Protein AF-A0A1I8PSR7-F1 (afdb_monomer)

Sequence (286 aa):
MVQNLVCSISTTHPSNISISGSLTAMNAPTSSSRLEAITFQDIPLSALSKGSRKKLSYLMNSKKILRSEEGYERDWRGLAFLAKQKSLFDESNISNDDPMEIVLNLWCANSPTTATFAHLEKYLGVIDRWDVCDDIYDNLVEDTRTFHRKNQQIESSLDTGEFSGEVDVEFGYGTDPNILTTDDVIRAKKGLPLQRYDAFVLYADADLTYVTEMLTKLEDNTEYNFKLCIKDRDLLAGVAFKHVALTQLIEERCKYLIVILTNAFLSSAENKFFVDFTQALQIGTS

Foldseek 3Di:
DDDDDDDDDDDDDDDDDDDDDDDDDDDDDPPCPPPDPQDQQLAALLLQDPVLQVLLLVLAVPWDPDFDPLRAGLHLCQLCVLLVNNVVDDVVPCVPDRVSNVSLQCSLFQPLNQRIPVNVCVSNVRRVNVVSCVVCVVSSVVSSVVLVVVVVVVVVCVVPVDDDDDDDDDDPDCPDLLQFWPVQSVQVVVVHHGAAFQEEEADAPVCVVVVVVVCCVQCVDPVRNGGYHYPSHITRGPSRPPPPSVLCCGVVGYNYYHYDDDPNLVPDPVNVSVVVVVVVVVVVPD

Mean predicted aligned error: 17.83 Å

Organism: Stomoxys calcitrans (NCBI:txid35570)

Nearest PDB structures (foldseek):
  7l6w-assembly1_A  TM=9.079E-01  e=3.742E-04  Homo sapiens
  7ehn-assembly1_A  TM=2.104E-01  e=8.725E+00  Homo sapiens

InterPro domains:
  IPR000157 Toll/interleukin-1 receptor homology (TIR) domain [PF01582] (205-270)
  IPR000157 Toll/interleukin-1 receptor homology (TIR) domain [PS50104] (195-286)
  IPR011029 Death-like domain superfamily [G3DSA:1.10.533.10] (42-157)
  IPR011029 Death-like domain superfamily [SSF47986] (45-137)
  IPR017281 Myeloid differentiation primary response protein MyD88 [PTHR15079] (41-285)
  IPR035897 Toll/interleukin-1 receptor homology (TIR) domain superfamily [G3DSA:3.40.50.10140] (196-286)
  IPR035897 Toll/interleukin-1 receptor homology (TIR) domain superfamily [SSF52200] (196-273)

Secondary structure (DSSP, 8-state):
-----------------------PPP-------------GGG-BGGG--TTHHHHHHHHHSS--SSBPTTS-BTTHHHHHHHTT-GGG--TTT-TTS-HHHHHHHHHHHH-TTT-BHHHHHHHHHHTT-HHHHHHHHHHHHHHHHHHHHHHHHHHHHHTT-----------SS--STT--BHHHHHHHTTTPPPP-EEEEEE--GGGHHHHHHHHHHHHS-TTT---EEETTTTBPTT-S-TTHHHHHHHHHHEEEEEE---HHHHH-TTTHHHHHHHHHHHHTT-

Structure (mmCIF, N/CA/C/O backbone):
data_AF-A0A1I8PSR7-F1
#
_entry.id   AF-A0A1I8PSR7-F1
#
loop_
_atom_site.group_PDB
_atom_site.id
_atom_site.type_symbol
_atom_site.label_atom_id
_atom_site.label_alt_id
_atom_site.label_comp_id
_atom_site.label_asym_id
_atom_site.label_entity_id
_atom_site.label_seq_id
_atom_site.pdbx_PDB_ins_code
_atom_site.Cartn_x
_atom_site.Cartn_y
_atom_site.Cartn_z
_atom_site.occupancy
_atom_site.B_iso_or_equiv
_atom_site.auth_seq_id
_atom_site.auth_comp_id
_atom_site.auth_asym_id
_atom_site.auth_atom_id
_atom_site.pdbx_PDB_model_num
ATOM 1 N N . MET A 1 1 ? -52.080 6.396 -32.857 1.00 36.00 1 MET A N 1
ATOM 2 C CA . MET A 1 1 ? -52.858 6.130 -34.092 1.00 36.00 1 MET A CA 1
ATOM 3 C C . MET A 1 1 ? -51.956 6.503 -35.257 1.00 36.00 1 MET A C 1
ATOM 5 O O . MET A 1 1 ? -51.333 7.544 -35.113 1.00 36.00 1 MET A O 1
ATOM 9 N N . VAL A 1 2 ? -51.889 5.707 -36.342 1.00 29.38 2 VAL A N 1
ATOM 10 C CA . VAL A 1 2 ? -50.951 5.886 -37.489 1.00 29.38 2 VAL A CA 1
ATOM 11 C C . VAL A 1 2 ? -49.473 5.633 -37.096 1.00 29.38 2 VAL A C 1
ATOM 13 O O . VAL A 1 2 ? -49.032 6.134 -36.071 1.00 29.38 2 VAL A O 1
ATOM 16 N N . GLN A 1 3 ? -48.647 4.853 -37.808 1.00 31.33 3 GLN A N 1
ATOM 17 C CA . GLN A 1 3 ? -48.883 3.768 -38.784 1.00 31.33 3 GLN A CA 1
ATOM 18 C C . GLN A 1 3 ? -47.679 2.798 -38.744 1.00 31.33 3 GLN A C 1
ATOM 20 O O . GLN A 1 3 ? -46.573 3.209 -38.404 1.00 31.33 3 GLN A O 1
ATOM 25 N N . ASN A 1 4 ? -47.871 1.531 -39.128 1.00 27.88 4 ASN A N 1
ATOM 26 C CA . ASN A 1 4 ? -46.755 0.602 -39.353 1.00 27.88 4 ASN A CA 1
ATOM 27 C C . ASN A 1 4 ? -46.064 0.907 -40.690 1.00 27.88 4 ASN A C 1
ATOM 29 O O . ASN A 1 4 ? -46.752 1.205 -41.667 1.00 27.88 4 ASN A O 1
ATOM 33 N N . LEU A 1 5 ? -44.748 0.685 -40.775 1.00 28.86 5 LEU A N 1
ATOM 34 C CA . LEU A 1 5 ? -44.080 0.434 -42.052 1.00 28.86 5 LEU A CA 1
ATOM 35 C C . LEU A 1 5 ? -43.375 -0.925 -42.004 1.00 28.86 5 LEU A C 1
ATOM 37 O O . LEU A 1 5 ? -42.459 -1.143 -41.216 1.00 28.86 5 LEU A O 1
ATOM 41 N N . VAL A 1 6 ? -43.844 -1.845 -42.843 1.00 31.30 6 VAL A N 1
ATOM 42 C CA . VAL A 1 6 ? -43.254 -3.172 -43.045 1.00 31.30 6 VAL A CA 1
ATOM 43 C C . VAL A 1 6 ? -42.285 -3.092 -44.221 1.00 31.30 6 VAL A C 1
ATOM 45 O O . VAL A 1 6 ? -42.600 -2.475 -45.235 1.00 31.30 6 VAL A O 1
ATOM 48 N N . CYS A 1 7 ? -41.139 -3.761 -44.115 1.00 27.52 7 CYS A N 1
ATOM 49 C CA . CYS A 1 7 ? -40.284 -4.082 -45.256 1.00 27.52 7 CYS A CA 1
ATOM 50 C C . CYS A 1 7 ? -39.981 -5.587 -45.227 1.00 27.52 7 CYS A C 1
ATOM 52 O O . CYS A 1 7 ? -39.957 -6.191 -44.151 1.00 27.52 7 CYS A O 1
ATOM 54 N N . SER A 1 8 ? -39.865 -6.242 -46.382 1.00 27.30 8 SER A N 1
ATOM 55 C CA . SER A 1 8 ? -39.882 -7.711 -46.462 1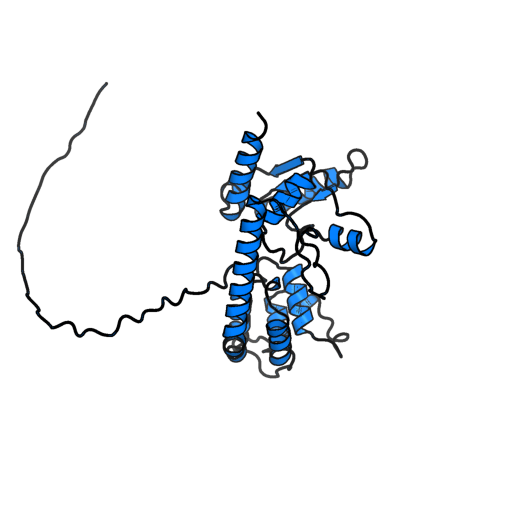.00 27.30 8 SER A CA 1
ATOM 56 C C . SER A 1 8 ? -39.246 -8.239 -47.746 1.00 27.30 8 SER A C 1
ATOM 58 O O . SER A 1 8 ? -39.441 -7.636 -48.795 1.00 27.30 8 SER A O 1
ATOM 60 N N . ILE A 1 9 ? -38.628 -9.429 -47.647 1.00 28.42 9 ILE A N 1
ATOM 61 C CA . ILE A 1 9 ? -38.231 -10.325 -48.758 1.00 28.42 9 ILE A CA 1
ATOM 62 C C . ILE A 1 9 ? -37.046 -9.750 -49.581 1.00 28.42 9 ILE A C 1
ATOM 64 O O . ILE A 1 9 ? -37.081 -8.651 -50.113 1.00 28.42 9 ILE A O 1
ATOM 68 N N . SER A 1 10 ? -35.913 -10.449 -49.699 1.00 28.59 10 SER A N 1
ATOM 69 C CA . SER A 1 10 ? -35.815 -11.634 -50.564 1.00 28.59 10 SER A CA 1
ATOM 70 C C . SER A 1 10 ? -34.773 -12.663 -50.120 1.00 28.59 10 SER A C 1
ATOM 72 O O . SER A 1 10 ? -33.706 -12.322 -49.619 1.00 28.59 10 SER A O 1
ATOM 74 N N . THR A 1 11 ? -35.086 -13.936 -50.360 1.00 28.73 11 THR A N 1
ATOM 75 C CA . THR A 1 11 ? -34.239 -15.109 -50.113 1.00 28.73 11 THR A CA 1
ATOM 76 C C . THR A 1 11 ? -33.496 -15.557 -51.372 1.00 28.73 11 THR A C 1
ATOM 78 O O . THR A 1 11 ? -34.111 -15.748 -52.418 1.00 28.73 11 THR A O 1
ATOM 81 N N . THR A 1 12 ? -32.201 -15.865 -51.246 1.00 31.92 12 THR A N 1
ATOM 82 C CA . THR A 1 12 ? -31.455 -16.683 -52.222 1.00 31.92 12 THR A CA 1
ATOM 83 C C . THR A 1 12 ? -30.489 -17.635 -51.511 1.00 31.92 12 THR A C 1
ATOM 85 O O . THR A 1 12 ? -29.465 -17.212 -50.980 1.00 31.92 12 THR A O 1
ATOM 88 N N . HIS A 1 13 ? -30.812 -18.929 -51.529 1.00 36.50 13 HIS A N 1
ATOM 89 C CA . HIS A 1 13 ? -29.875 -20.034 -51.274 1.00 36.50 13 HIS A CA 1
ATOM 90 C C . HIS A 1 13 ? -28.920 -20.201 -52.483 1.00 36.50 13 HIS A C 1
ATOM 92 O O . HIS A 1 13 ? -29.294 -19.782 -53.583 1.00 36.50 13 HIS A O 1
ATOM 98 N N . PRO A 1 14 ? -27.718 -20.805 -52.327 1.00 39.22 14 PRO A N 1
ATOM 99 C CA . PRO A 1 14 ? -27.619 -22.271 -52.467 1.00 39.22 14 PRO A CA 1
ATOM 100 C C . PRO A 1 14 ? -26.503 -22.984 -51.659 1.00 39.22 14 PRO A C 1
ATOM 102 O O . PRO A 1 14 ? -25.655 -22.361 -51.031 1.00 39.22 14 PRO A O 1
ATOM 105 N N . SER A 1 15 ? -26.497 -24.319 -51.793 1.00 32.34 15 SER A N 1
ATOM 106 C CA . SER A 1 15 ? -25.349 -25.242 -51.643 1.00 32.34 15 SER A CA 1
ATOM 107 C C . SER A 1 15 ? -24.871 -25.645 -50.236 1.00 32.34 15 SER A C 1
ATOM 109 O O . SER A 1 15 ? -24.011 -25.010 -49.636 1.00 32.34 15 SER A O 1
ATOM 111 N N . ASN A 1 16 ? -25.310 -26.832 -49.797 1.00 32.44 16 ASN A N 1
ATOM 112 C CA . ASN A 1 16 ? -24.586 -27.648 -48.812 1.00 32.44 16 ASN A CA 1
ATOM 113 C C . ASN A 1 16 ? -23.325 -28.269 -49.437 1.00 32.44 16 ASN A C 1
ATOM 115 O O . ASN A 1 16 ? -23.390 -28.775 -50.557 1.00 32.44 16 ASN A O 1
ATOM 119 N N . ILE A 1 17 ? -22.243 -28.387 -48.661 1.00 33.19 17 ILE A N 1
ATOM 120 C CA . ILE A 1 17 ? -21.225 -29.435 -48.839 1.00 33.19 17 ILE A CA 1
ATOM 121 C C . ILE A 1 17 ? -20.951 -30.056 -47.466 1.00 33.19 17 ILE A C 1
ATOM 123 O O . ILE A 1 17 ? -20.459 -29.385 -46.563 1.00 33.19 17 ILE A O 1
ATOM 127 N N . SER A 1 18 ? -21.266 -31.341 -47.306 1.00 29.23 18 SER A N 1
ATOM 128 C CA . SER A 1 18 ? -20.876 -32.122 -46.127 1.00 29.23 18 SER A CA 1
ATOM 129 C C . SER A 1 18 ? -19.542 -32.818 -46.383 1.00 29.23 18 SER A C 1
ATOM 131 O O . SER A 1 18 ? -19.389 -33.486 -47.402 1.00 29.23 18 SER A O 1
ATOM 133 N N . ILE A 1 19 ? -18.608 -32.731 -45.433 1.00 33.44 19 ILE A N 1
ATOM 134 C CA . ILE A 1 19 ? -17.420 -33.594 -45.388 1.00 33.44 19 ILE A CA 1
ATOM 135 C C . ILE A 1 19 ? -17.404 -34.298 -44.031 1.00 33.44 19 ILE A C 1
ATOM 137 O O . ILE A 1 19 ? -17.191 -33.682 -42.990 1.00 33.44 19 ILE A O 1
ATOM 141 N N . SER A 1 20 ? -17.661 -35.605 -44.043 1.00 30.69 20 SER A N 1
ATOM 142 C CA . SER A 1 20 ? -17.681 -36.457 -42.854 1.00 30.69 20 SER A CA 1
ATOM 143 C C . SER A 1 20 ? -16.266 -36.920 -42.485 1.00 30.69 20 SER A C 1
ATOM 145 O O . SER A 1 20 ? -15.817 -37.979 -42.924 1.00 30.69 20 SER A O 1
ATOM 147 N N . GLY A 1 21 ? -15.557 -36.126 -41.681 1.00 29.39 21 GLY A N 1
ATOM 148 C CA . GLY A 1 21 ? -14.251 -36.490 -41.122 1.00 29.39 21 GLY A CA 1
ATOM 149 C C . GLY A 1 21 ? -14.383 -37.261 -39.808 1.00 29.39 21 GLY A C 1
ATOM 150 O O . GLY A 1 21 ? -14.428 -36.649 -38.746 1.00 29.39 21 GLY A O 1
ATOM 151 N N . SER A 1 22 ? -14.439 -38.594 -39.865 1.00 31.73 22 SER A N 1
ATOM 152 C CA . SER A 1 22 ? -14.419 -39.433 -38.659 1.00 31.73 22 SER A CA 1
ATOM 153 C C . SER A 1 22 ? -12.980 -39.710 -38.221 1.00 31.73 22 SER A C 1
ATOM 155 O O . SER A 1 22 ? -12.263 -40.449 -38.895 1.00 31.73 22 SER A O 1
ATOM 157 N N . LEU A 1 23 ? -12.563 -39.145 -37.085 1.00 31.73 23 LEU A N 1
ATOM 158 C CA . LEU A 1 23 ? -11.388 -39.601 -36.341 1.00 31.73 23 LEU A CA 1
ATOM 159 C C . LEU A 1 23 ? -11.765 -39.873 -34.883 1.00 31.73 23 LEU A C 1
ATOM 161 O O . LEU A 1 23 ? -12.497 -39.116 -34.249 1.00 31.73 23 LEU A O 1
ATOM 165 N N . THR A 1 24 ? -11.259 -40.989 -34.369 1.00 32.00 24 THR A N 1
ATOM 166 C CA . THR A 1 24 ? -11.538 -41.508 -33.029 1.00 32.00 24 THR A CA 1
ATOM 167 C C . THR A 1 24 ? -11.012 -40.584 -31.936 1.00 32.00 24 THR A C 1
ATOM 169 O O . THR A 1 24 ? -9.810 -40.321 -31.876 1.00 32.00 24 THR A O 1
ATOM 172 N N . ALA A 1 25 ? -11.888 -40.177 -31.017 1.00 30.19 25 ALA A N 1
ATOM 173 C CA . ALA A 1 25 ? -11.477 -39.527 -29.780 1.00 30.19 25 ALA A CA 1
ATOM 174 C C . ALA A 1 25 ? -10.653 -40.499 -28.917 1.00 30.19 25 ALA A C 1
ATOM 176 O O . ALA A 1 25 ? -11.151 -41.547 -28.502 1.00 30.19 25 ALA A O 1
ATOM 177 N N . MET A 1 26 ? -9.397 -40.149 -28.632 1.00 33.84 26 MET A N 1
ATOM 178 C CA . MET A 1 26 ? -8.640 -40.790 -27.557 1.00 33.84 26 MET A CA 1
ATOM 179 C C . MET A 1 26 ? -9.003 -40.108 -26.238 1.00 33.84 26 MET A C 1
ATOM 181 O O . MET A 1 26 ? -8.831 -38.897 -26.101 1.00 33.84 26 MET A O 1
ATOM 185 N N . ASN A 1 27 ? -9.486 -40.877 -25.262 1.00 37.25 27 ASN A N 1
ATOM 186 C CA . ASN A 1 27 ? -9.788 -40.358 -23.930 1.00 37.25 27 ASN A CA 1
ATOM 187 C C . ASN A 1 27 ? -8.488 -40.048 -23.172 1.00 37.25 27 ASN A C 1
ATOM 189 O O . ASN A 1 27 ? -7.903 -40.932 -22.546 1.00 37.25 27 ASN A O 1
ATOM 193 N N . ALA A 1 28 ? -8.051 -38.788 -23.204 1.00 31.34 28 ALA A N 1
ATOM 194 C CA . ALA A 1 28 ? -7.114 -38.267 -22.214 1.00 31.34 28 ALA A CA 1
ATOM 195 C C . ALA A 1 28 ? -7.820 -38.170 -20.841 1.00 31.34 28 ALA A C 1
ATOM 197 O O . ALA A 1 28 ? -9.007 -37.835 -20.799 1.00 31.34 28 ALA A O 1
ATOM 198 N N . PRO A 1 29 ? -7.143 -38.476 -19.718 1.00 33.62 29 PRO A N 1
ATOM 199 C CA . PRO A 1 29 ? -7.784 -38.528 -18.407 1.00 33.62 29 PRO A CA 1
ATOM 200 C C . PRO A 1 29 ? -8.248 -37.144 -17.934 1.00 33.62 29 PRO A C 1
ATOM 202 O O . PRO A 1 29 ? -7.504 -36.164 -17.982 1.00 33.62 29 PRO A O 1
ATOM 205 N N . THR A 1 30 ? -9.481 -37.075 -17.430 1.00 39.97 30 THR A N 1
ATOM 206 C CA . THR A 1 30 ? -10.135 -35.833 -16.996 1.00 39.97 30 THR A CA 1
ATOM 207 C C . THR A 1 30 ? -9.616 -35.347 -15.637 1.00 39.97 30 THR A C 1
ATOM 209 O O . THR A 1 30 ? -10.324 -35.398 -14.636 1.00 39.97 30 THR A O 1
ATOM 212 N N . SER A 1 31 ? -8.380 -34.847 -15.593 1.00 40.62 31 SER A N 1
ATOM 213 C CA . SER A 1 31 ? -7.789 -34.193 -14.415 1.00 40.62 31 SER A CA 1
ATOM 214 C C . SER A 1 31 ? -7.504 -32.709 -14.661 1.00 40.62 31 SER A C 1
ATOM 216 O O . SER A 1 31 ? -6.453 -32.195 -14.284 1.00 40.62 31 SER A O 1
ATOM 218 N N . SER A 1 32 ? -8.448 -32.004 -15.294 1.00 34.09 32 SER A N 1
ATOM 219 C CA . SER A 1 32 ? -8.447 -30.538 -15.312 1.00 34.09 32 SER A CA 1
ATOM 220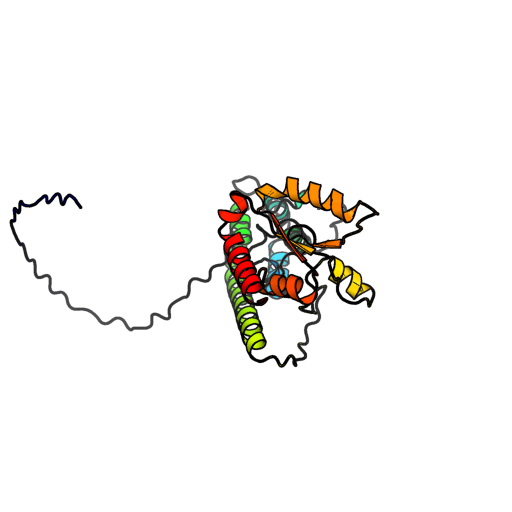 C C . SER A 1 32 ? -8.925 -30.021 -13.953 1.00 34.09 32 SER A C 1
ATOM 222 O O . SER A 1 32 ? -10.066 -29.587 -13.788 1.00 34.09 32 SER A O 1
ATOM 224 N N . SER A 1 33 ? -8.046 -30.102 -12.951 1.00 38.72 33 SER A N 1
ATOM 225 C CA . SER A 1 33 ? -8.136 -29.228 -11.787 1.00 38.72 33 SER A CA 1
ATOM 226 C C . SER A 1 33 ? -8.013 -27.802 -12.313 1.00 38.72 33 SER A C 1
ATOM 228 O O . SER A 1 33 ? -6.926 -27.397 -12.729 1.00 38.72 33 SER A O 1
ATOM 230 N N . ARG A 1 34 ? -9.136 -27.075 -12.369 1.00 38.03 34 ARG A N 1
ATOM 231 C CA . ARG A 1 34 ? -9.174 -25.682 -12.821 1.00 38.03 34 ARG A CA 1
ATOM 232 C C . ARG A 1 34 ? -8.175 -24.887 -11.980 1.00 38.03 34 ARG A C 1
ATOM 234 O O . ARG A 1 34 ? -8.452 -24.590 -10.823 1.00 38.03 34 ARG A O 1
ATOM 241 N N . LEU A 1 35 ? -7.034 -24.545 -12.575 1.00 41.69 35 LEU A N 1
ATOM 242 C CA . LEU A 1 35 ? -6.161 -23.504 -12.056 1.00 41.69 35 LEU A CA 1
ATOM 243 C C . LEU A 1 35 ? -6.952 -22.205 -12.162 1.00 41.69 35 LEU A C 1
ATOM 245 O O . LEU A 1 35 ? -7.118 -21.649 -13.249 1.00 41.69 35 LEU A O 1
ATOM 249 N N . GLU A 1 36 ? -7.526 -21.778 -11.044 1.00 45.81 36 GLU A N 1
ATOM 250 C CA . GLU A 1 36 ? -8.117 -20.455 -10.935 1.00 45.81 36 GLU A CA 1
ATOM 251 C C . GLU A 1 36 ? -6.985 -19.447 -11.127 1.00 45.81 36 GLU A C 1
ATOM 253 O O . GLU A 1 36 ? -5.984 -19.480 -10.411 1.00 45.81 36 GLU A O 1
ATOM 258 N N . ALA A 1 37 ? -7.099 -18.611 -12.159 1.00 58.34 37 ALA A N 1
ATOM 259 C CA . ALA A 1 37 ? -6.098 -17.601 -12.460 1.00 58.34 37 ALA A CA 1
ATOM 260 C C . ALA A 1 37 ? -6.155 -16.531 -11.364 1.00 58.34 37 ALA A C 1
ATOM 262 O O . ALA A 1 37 ? -7.033 -15.671 -11.380 1.00 58.34 37 ALA A O 1
ATOM 263 N N . ILE A 1 38 ? -5.255 -16.631 -10.384 1.00 71.75 38 ILE A N 1
ATOM 264 C CA . ILE A 1 38 ? -5.211 -15.734 -9.229 1.00 71.75 38 ILE A CA 1
ATOM 265 C C . ILE A 1 38 ? -4.862 -14.323 -9.716 1.00 71.75 38 ILE A C 1
ATOM 267 O O . ILE A 1 38 ? -3.791 -14.086 -10.271 1.00 71.75 38 ILE A O 1
ATOM 271 N N . THR A 1 39 ? -5.792 -13.387 -9.536 1.00 80.56 39 THR A N 1
ATOM 272 C CA . THR A 1 39 ? -5.685 -12.015 -10.036 1.00 80.56 39 THR A CA 1
ATOM 273 C C . THR A 1 39 ? -5.062 -11.090 -8.995 1.00 80.56 39 THR A C 1
ATOM 275 O O . THR A 1 39 ? -5.727 -10.649 -8.062 1.00 80.56 39 THR A O 1
ATOM 278 N N . PHE A 1 40 ? -3.799 -10.723 -9.197 1.00 86.12 40 PHE A N 1
ATOM 279 C CA . PHE A 1 40 ? -3.050 -9.802 -8.330 1.00 86.12 40 PHE A CA 1
ATOM 280 C C . PHE A 1 40 ? -3.409 -8.308 -8.485 1.00 86.12 40 PHE A C 1
ATOM 282 O O . PHE A 1 40 ? -2.797 -7.457 -7.837 1.00 86.12 40 PHE A O 1
ATOM 289 N N . GLN A 1 41 ? -4.372 -7.976 -9.351 1.00 76.88 41 GLN A N 1
ATOM 290 C CA . GLN A 1 41 ? -4.710 -6.600 -9.735 1.00 76.88 41 GLN A CA 1
ATOM 291 C C . GLN A 1 41 ? -5.194 -5.749 -8.551 1.00 76.88 41 GLN A C 1
ATOM 293 O O . GLN A 1 41 ? -4.732 -4.622 -8.378 1.00 76.88 41 GLN A O 1
ATOM 298 N N . ASP A 1 42 ? -6.076 -6.309 -7.722 1.00 76.25 42 ASP A N 1
ATOM 299 C CA . ASP A 1 42 ? -6.775 -5.588 -6.648 1.00 76.25 42 ASP A CA 1
ATOM 300 C C . ASP A 1 42 ? -6.251 -5.944 -5.243 1.00 76.25 42 ASP A C 1
ATOM 302 O O . ASP A 1 42 ? -6.811 -5.524 -4.229 1.00 76.25 42 ASP A O 1
ATOM 306 N N . ILE A 1 43 ? -5.163 -6.721 -5.170 1.00 84.19 43 ILE A N 1
ATOM 307 C CA . ILE A 1 43 ? -4.559 -7.183 -3.915 1.00 84.19 43 ILE A CA 1
ATOM 308 C C . ILE A 1 43 ? -3.547 -6.134 -3.424 1.00 84.19 43 ILE A C 1
ATOM 310 O O . ILE A 1 43 ? -2.542 -5.902 -4.106 1.00 84.1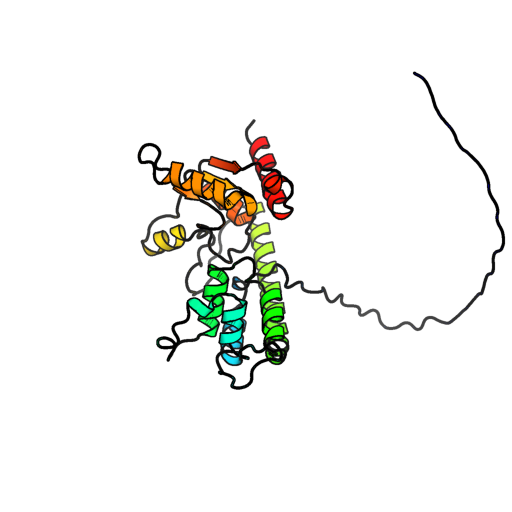9 43 ILE A O 1
ATOM 314 N N . PRO A 1 44 ? -3.772 -5.475 -2.271 1.00 86.88 44 PRO A N 1
ATOM 315 C CA . PRO A 1 44 ? -2.908 -4.401 -1.789 1.00 86.88 44 PRO A CA 1
ATOM 316 C C . PRO A 1 44 ? -1.605 -4.945 -1.190 1.00 86.88 44 PRO A C 1
ATOM 318 O O . PRO A 1 44 ? -1.591 -6.007 -0.575 1.00 86.88 44 PRO A O 1
ATOM 321 N N . LEU A 1 45 ? -0.511 -4.179 -1.258 1.00 88.69 45 LEU A N 1
ATOM 322 C CA . LEU A 1 45 ? 0.782 -4.555 -0.657 1.00 88.69 45 LEU A CA 1
ATOM 323 C C . LEU A 1 45 ? 0.741 -4.688 0.879 1.00 88.69 45 LEU A C 1
ATOM 325 O O . LEU A 1 45 ? 1.617 -5.331 1.458 1.00 88.69 45 LEU A O 1
ATOM 329 N N . SER A 1 46 ? -0.296 -4.170 1.545 1.00 85.50 46 SER A N 1
ATOM 330 C CA . SER A 1 46 ? -0.571 -4.452 2.963 1.00 85.50 46 SER A CA 1
ATOM 331 C C . SER A 1 46 ? -0.948 -5.913 3.236 1.00 85.50 46 SER A C 1
ATOM 333 O O . SER A 1 46 ? -0.796 -6.371 4.367 1.00 85.50 46 SER A O 1
ATOM 335 N N . ALA A 1 47 ? -1.393 -6.665 2.222 1.00 87.25 47 ALA A N 1
ATOM 336 C CA . ALA A 1 47 ? -1.693 -8.090 2.338 1.00 87.25 47 ALA A CA 1
ATOM 337 C C . ALA A 1 47 ? -0.432 -8.973 2.428 1.00 87.25 47 ALA A C 1
ATOM 339 O O . ALA A 1 47 ? -0.550 -10.133 2.824 1.00 87.25 47 ALA A O 1
ATOM 340 N N . LEU A 1 48 ? 0.760 -8.443 2.103 1.00 90.19 48 LEU A N 1
ATOM 341 C CA . LEU A 1 48 ? 2.019 -9.190 2.171 1.00 90.19 48 LEU A CA 1
ATOM 342 C C . LEU A 1 48 ? 2.300 -9.692 3.595 1.00 90.19 48 LEU A C 1
ATOM 344 O O . LEU A 1 48 ? 2.468 -8.900 4.529 1.00 90.19 48 LEU A O 1
ATOM 348 N N . SER A 1 49 ? 2.452 -11.005 3.762 1.00 90.81 49 SER A N 1
ATOM 349 C CA . SER A 1 49 ? 2.867 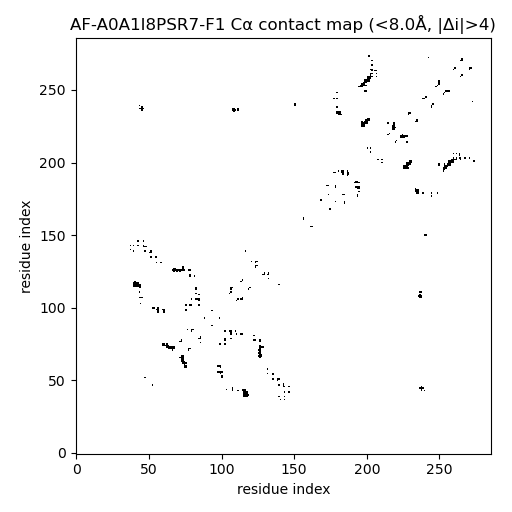-11.585 5.039 1.00 90.81 49 SER A CA 1
ATOM 350 C C . SER A 1 49 ? 4.336 -11.281 5.349 1.00 90.81 49 SER A C 1
ATOM 352 O O . SER A 1 49 ? 5.154 -10.985 4.476 1.00 90.81 49 SER A O 1
ATOM 354 N N . LYS A 1 50 ? 4.731 -11.403 6.624 1.00 88.31 50 LYS A N 1
ATOM 355 C CA . LYS A 1 50 ? 6.132 -11.197 7.042 1.00 88.31 50 LYS A CA 1
ATOM 356 C C . LYS A 1 50 ? 7.082 -12.342 6.657 1.00 88.31 50 LYS A C 1
ATOM 358 O O . LYS A 1 50 ? 8.261 -12.271 6.994 1.00 88.31 50 LYS A O 1
ATOM 363 N N . GLY A 1 51 ? 6.601 -13.364 5.945 1.00 91.62 51 GLY A N 1
ATOM 364 C CA . GLY A 1 51 ? 7.461 -14.223 5.128 1.00 91.62 51 GLY A CA 1
ATOM 365 C C . GLY A 1 51 ? 7.850 -13.486 3.846 1.00 91.62 51 GLY A C 1
ATOM 366 O O . GLY A 1 51 ? 9.024 -13.195 3.623 1.00 91.62 51 GLY A O 1
ATOM 367 N N . SER A 1 52 ? 6.843 -13.090 3.068 1.00 95.62 52 SER A N 1
ATOM 368 C CA . SER A 1 52 ? 6.963 -12.385 1.788 1.00 95.62 52 SER A CA 1
ATOM 369 C C . SER A 1 52 ? 7.734 -11.067 1.893 1.00 95.62 52 SER A C 1
ATOM 371 O O . SER A 1 52 ? 8.661 -10.847 1.116 1.00 95.62 52 SER A O 1
ATOM 373 N N . ARG A 1 53 ? 7.438 -10.222 2.894 1.00 95.88 53 ARG A N 1
ATOM 374 C CA . ARG A 1 53 ? 8.156 -8.950 3.123 1.00 95.88 53 ARG A CA 1
ATOM 375 C C . ARG A 1 53 ? 9.643 -9.182 3.402 1.00 95.88 53 ARG A C 1
ATOM 377 O O . ARG A 1 53 ? 10.481 -8.627 2.705 1.00 95.88 53 ARG A O 1
ATOM 384 N N . LYS A 1 54 ? 9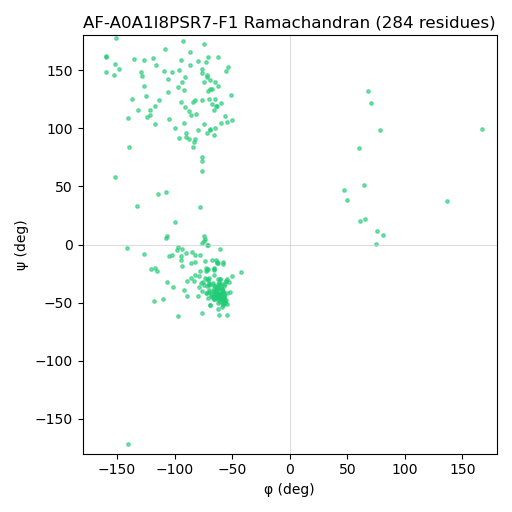.987 -10.093 4.324 1.00 94.94 54 LYS A N 1
ATOM 385 C CA . LYS A 1 54 ? 11.390 -10.446 4.625 1.00 94.94 54 LYS A CA 1
ATOM 386 C C . LYS A 1 54 ? 12.122 -11.055 3.423 1.00 94.94 54 LYS A C 1
ATOM 388 O O . LYS A 1 54 ? 13.313 -10.803 3.248 1.00 94.94 54 LYS A O 1
ATOM 393 N N . LYS A 1 55 ? 11.428 -11.840 2.592 1.00 96.69 55 LYS A N 1
ATOM 394 C CA . LYS A 1 55 ? 11.979 -12.413 1.354 1.00 96.69 55 LYS A CA 1
ATOM 395 C C . LYS A 1 55 ? 12.251 -11.329 0.306 1.00 96.69 55 LYS A C 1
ATOM 397 O O . LYS A 1 55 ? 13.348 -11.294 -0.242 1.00 96.69 55 LYS A O 1
ATOM 402 N N . LEU A 1 56 ? 11.320 -10.393 0.110 1.00 96.44 56 LEU A N 1
ATOM 403 C CA . LEU A 1 56 ? 11.537 -9.193 -0.705 1.00 96.44 56 LEU A CA 1
ATOM 404 C C . LEU A 1 56 ? 12.745 -8.389 -0.206 1.00 96.44 56 LEU A C 1
ATOM 406 O O . LEU A 1 56 ? 13.638 -8.098 -0.998 1.00 96.44 56 LEU A O 1
ATOM 410 N N . SER A 1 57 ? 12.832 -8.103 1.096 1.00 95.75 57 SER A N 1
ATOM 411 C CA . SER A 1 57 ? 13.981 -7.417 1.699 1.00 95.75 57 SER A CA 1
ATOM 412 C C . SER A 1 57 ? 15.306 -8.120 1.409 1.00 95.75 57 SER A C 1
ATOM 414 O O . SER A 1 57 ? 16.258 -7.487 0.952 1.00 95.75 57 SER A O 1
ATOM 416 N N . TYR A 1 58 ? 15.369 -9.441 1.593 1.00 95.44 58 TYR A N 1
ATOM 417 C CA . TYR A 1 58 ? 16.555 -10.241 1.280 1.00 95.44 58 TYR A CA 1
ATOM 418 C C . TYR A 1 58 ? 16.974 -10.127 -0.201 1.00 95.44 58 TYR A C 1
ATOM 420 O O . TYR A 1 58 ? 18.153 -9.930 -0.503 1.00 95.44 58 TYR A O 1
ATOM 428 N N . LEU A 1 59 ? 16.010 -10.181 -1.126 1.00 96.12 59 LEU A N 1
ATOM 429 C CA . LEU A 1 59 ? 16.244 -10.141 -2.576 1.00 96.12 59 LEU A CA 1
ATOM 430 C C . LEU A 1 59 ? 16.536 -8.730 -3.135 1.00 96.12 59 LEU A C 1
ATOM 432 O O . LEU A 1 59 ? 17.163 -8.606 -4.199 1.00 96.12 59 LEU A O 1
ATOM 436 N N . MET A 1 60 ? 16.102 -7.675 -2.433 1.00 95.75 60 MET A N 1
ATOM 437 C CA . MET A 1 60 ? 16.100 -6.286 -2.920 1.00 95.75 60 MET A CA 1
ATOM 438 C C . MET A 1 60 ? 17.020 -5.318 -2.167 1.00 95.75 60 MET A C 1
ATOM 440 O O . MET A 1 60 ? 17.444 -4.331 -2.768 1.00 95.75 60 MET A O 1
ATOM 444 N N . ASN A 1 61 ? 17.405 -5.589 -0.914 1.00 94.00 61 ASN A N 1
ATOM 445 C CA . ASN A 1 61 ? 18.341 -4.731 -0.162 1.00 94.00 61 ASN A CA 1
ATOM 446 C C . ASN A 1 61 ? 19.787 -4.821 -0.681 1.00 94.00 61 ASN A C 1
ATOM 448 O O . ASN A 1 61 ? 20.588 -3.902 -0.497 1.00 94.00 61 ASN A O 1
ATOM 452 N N . SER A 1 62 ? 20.122 -5.912 -1.376 1.00 91.06 62 SER A N 1
ATOM 453 C CA . SER A 1 62 ? 21.405 -6.110 -2.055 1.00 91.06 62 SER A CA 1
ATOM 454 C C . SER A 1 62 ? 21.573 -5.117 -3.218 1.00 91.06 62 SER A C 1
ATOM 456 O O . SER A 1 62 ? 21.129 -5.393 -4.335 1.00 91.06 62 SER A O 1
ATOM 458 N N . LYS A 1 63 ? 22.234 -3.975 -2.959 1.00 90.50 63 LYS A N 1
ATOM 459 C CA . LYS A 1 63 ? 22.525 -2.935 -3.966 1.00 90.50 63 LYS A CA 1
ATOM 460 C C . LYS A 1 63 ? 23.184 -3.538 -5.215 1.00 90.50 63 LYS A C 1
ATOM 462 O O . LYS A 1 63 ? 24.188 -4.245 -5.110 1.00 90.50 63 LYS A O 1
ATOM 467 N N . LYS A 1 64 ? 22.649 -3.231 -6.399 1.00 91.75 64 LYS A N 1
ATOM 468 C CA . LYS A 1 64 ? 23.196 -3.650 -7.698 1.00 91.75 64 LYS A CA 1
ATOM 469 C C . LYS A 1 64 ? 23.941 -2.492 -8.371 1.00 91.75 64 LYS A C 1
ATOM 471 O O . LYS A 1 64 ? 23.611 -1.320 -8.186 1.00 91.75 64 LYS A O 1
ATOM 476 N N . ILE A 1 65 ? 24.971 -2.841 -9.145 1.00 90.50 65 ILE A N 1
ATOM 477 C CA . ILE A 1 65 ? 25.798 -1.885 -9.906 1.00 90.50 65 ILE A CA 1
ATOM 478 C C . ILE A 1 65 ? 25.237 -1.688 -11.321 1.00 90.50 65 ILE A C 1
ATOM 480 O O . ILE A 1 65 ? 25.229 -0.572 -11.835 1.00 90.50 65 ILE A O 1
ATOM 484 N N . LEU A 1 66 ? 24.752 -2.766 -11.944 1.00 92.31 66 LEU A N 1
ATOM 485 C CA . LEU A 1 66 ? 24.120 -2.718 -13.261 1.00 92.31 66 LEU A CA 1
ATOM 486 C C . LEU A 1 66 ? 22.715 -2.109 -13.162 1.00 92.31 66 LEU A C 1
ATOM 488 O O . LEU A 1 66 ? 21.966 -2.412 -12.229 1.00 92.31 66 LEU A O 1
ATOM 492 N N . ARG A 1 67 ? 22.372 -1.277 -14.149 1.00 94.50 67 ARG A N 1
ATOM 493 C CA . ARG A 1 67 ? 21.022 -0.736 -14.366 1.00 94.50 67 ARG A CA 1
ATOM 494 C C . ARG A 1 67 ? 20.176 -1.700 -15.207 1.00 94.50 67 ARG A C 1
ATOM 496 O O . ARG A 1 67 ? 20.734 -2.640 -15.775 1.00 94.50 67 ARG A O 1
ATOM 503 N N . SER A 1 68 ? 18.859 -1.496 -15.241 1.00 94.75 68 SER A N 1
ATOM 504 C CA . SER A 1 68 ? 17.971 -2.145 -16.219 1.00 94.75 68 SER A CA 1
ATOM 505 C C . SER A 1 68 ? 18.116 -1.532 -17.615 1.00 94.75 68 SER A C 1
ATOM 507 O O . SER A 1 68 ? 18.788 -0.506 -17.764 1.00 94.75 68 SER A O 1
ATOM 509 N N . GLU A 1 69 ? 17.485 -2.129 -18.629 1.00 90.12 69 GLU A N 1
ATOM 510 C CA . GLU A 1 69 ? 17.424 -1.562 -19.989 1.00 90.12 69 GLU A CA 1
ATOM 511 C C . GLU A 1 69 ? 16.794 -0.154 -19.996 1.00 90.12 69 GLU A C 1
ATOM 513 O O . GLU A 1 69 ? 17.341 0.766 -20.602 1.00 90.12 69 GLU A O 1
ATOM 518 N N . GLU A 1 70 ? 15.739 0.056 -19.199 1.00 89.06 70 GLU A N 1
ATOM 519 C CA . GLU A 1 70 ? 15.104 1.364 -18.932 1.00 89.06 70 GLU A CA 1
ATOM 520 C C . GLU A 1 70 ? 15.942 2.287 -18.009 1.00 89.06 70 GLU A C 1
ATOM 522 O O . GLU A 1 70 ? 15.515 3.369 -17.603 1.00 89.06 70 GLU A O 1
ATOM 527 N N . GLY A 1 71 ? 17.158 1.876 -17.639 1.00 92.88 71 GLY A N 1
ATOM 528 C CA . GLY A 1 71 ? 18.120 2.691 -16.899 1.00 92.88 71 GLY A CA 1
ATOM 529 C C . GLY A 1 71 ? 17.912 2.767 -15.381 1.00 92.88 71 GLY A C 1
ATOM 530 O O . GLY A 1 71 ? 18.627 3.526 -14.722 1.00 92.88 71 GLY A O 1
ATOM 531 N N . TYR A 1 72 ? 17.002 1.996 -14.783 1.00 95.00 72 TYR A N 1
ATOM 532 C CA . TYR A 1 72 ? 16.736 2.029 -13.337 1.00 95.00 72 TYR A CA 1
ATOM 533 C C . TYR A 1 72 ? 17.759 1.239 -12.508 1.00 95.00 72 TYR A C 1
ATOM 535 O O . TYR A 1 72 ? 18.435 0.342 -13.005 1.00 95.00 72 TYR A O 1
ATOM 543 N N . GLU A 1 73 ? 17.886 1.554 -11.214 1.00 95.75 73 GLU A N 1
ATOM 544 C CA . GLU A 1 73 ? 18.677 0.737 -10.283 1.00 95.75 73 GLU A CA 1
ATOM 545 C C . GLU A 1 73 ? 17.980 -0.616 -10.013 1.00 95.75 73 GLU A C 1
ATOM 547 O O . GLU A 1 73 ? 16.836 -0.636 -9.569 1.00 95.75 73 GLU A O 1
ATOM 552 N N . ARG A 1 74 ? 18.660 -1.756 -10.226 1.00 96.69 74 ARG A N 1
ATOM 553 C CA . ARG A 1 74 ? 18.074 -3.120 -10.127 1.00 96.69 74 ARG A CA 1
ATOM 554 C C . ARG A 1 74 ? 17.902 -3.651 -8.686 1.00 96.69 74 ARG A C 1
ATOM 556 O O . ARG A 1 74 ? 18.034 -4.847 -8.410 1.00 96.69 74 ARG A O 1
ATOM 563 N N . ASP A 1 75 ? 17.643 -2.741 -7.756 1.00 94.94 75 ASP A N 1
ATOM 564 C CA . ASP A 1 75 ? 17.449 -2.961 -6.320 1.00 94.94 75 ASP A CA 1
ATOM 565 C C . ASP A 1 75 ? 16.324 -2.057 -5.785 1.00 94.94 75 ASP A C 1
ATOM 567 O O . ASP A 1 75 ? 15.611 -1.409 -6.557 1.00 94.94 75 ASP A O 1
ATOM 571 N N . TRP A 1 76 ? 16.144 -2.015 -4.462 1.00 94.62 76 TRP A N 1
ATOM 572 C CA . TRP A 1 76 ? 15.107 -1.214 -3.803 1.00 94.62 76 TRP A CA 1
ATOM 573 C C . TRP A 1 76 ? 15.056 0.258 -4.260 1.00 94.62 76 TRP A C 1
ATOM 575 O O . TRP A 1 76 ? 13.980 0.849 -4.227 1.00 94.62 76 TRP A O 1
ATOM 585 N N . ARG A 1 77 ? 16.162 0.858 -4.734 1.00 93.25 77 ARG A N 1
ATOM 586 C CA . ARG A 1 77 ? 16.203 2.265 -5.189 1.00 93.25 77 ARG A CA 1
ATOM 587 C C . ARG A 1 77 ? 15.434 2.502 -6.489 1.00 93.25 77 ARG A C 1
ATOM 589 O O . ARG A 1 77 ? 14.833 3.565 -6.646 1.00 93.25 77 ARG A O 1
ATOM 596 N N . GLY A 1 78 ? 15.435 1.531 -7.405 1.00 94.62 78 GLY A N 1
ATOM 597 C CA . GLY A 1 78 ? 14.644 1.597 -8.636 1.00 94.62 78 GLY A CA 1
ATOM 598 C C . GLY A 1 78 ? 13.160 1.420 -8.340 1.00 94.62 78 GLY A C 1
ATOM 599 O O . GLY A 1 78 ? 12.337 2.199 -8.817 1.00 94.62 78 GLY A O 1
ATOM 600 N N . LEU A 1 79 ? 12.826 0.483 -7.448 1.00 94.69 79 LEU A N 1
ATOM 601 C CA . LEU A 1 79 ? 11.455 0.308 -6.971 1.00 94.69 79 LEU A CA 1
ATOM 602 C C . LEU A 1 79 ? 10.946 1.560 -6.233 1.00 94.69 79 LEU A C 1
ATOM 604 O O . LEU A 1 79 ? 9.847 2.026 -6.515 1.00 94.69 79 LEU A O 1
ATOM 608 N N . ALA A 1 80 ? 11.770 2.171 -5.374 1.00 92.69 80 ALA A N 1
ATOM 609 C CA . ALA A 1 80 ? 11.470 3.438 -4.704 1.00 92.69 80 ALA A CA 1
ATOM 610 C C . ALA A 1 80 ? 11.243 4.595 -5.693 1.00 92.69 80 ALA A C 1
ATOM 612 O O . ALA A 1 80 ? 10.431 5.480 -5.423 1.00 92.69 80 ALA A O 1
ATOM 613 N N . PHE A 1 81 ? 11.942 4.609 -6.835 1.00 92.94 81 PHE A N 1
ATOM 614 C CA . PHE A 1 81 ? 11.709 5.592 -7.894 1.00 92.94 81 PHE A CA 1
ATOM 615 C C . PHE A 1 81 ? 10.355 5.374 -8.579 1.00 92.94 81 PHE A C 1
ATOM 617 O O . PHE A 1 81 ? 9.555 6.304 -8.654 1.00 92.94 81 PHE A O 1
ATOM 624 N N . LEU A 1 82 ? 10.076 4.147 -9.030 1.00 93.00 82 LEU A N 1
ATOM 625 C CA . LEU A 1 82 ? 8.835 3.796 -9.733 1.00 93.00 82 LEU A CA 1
ATOM 626 C C . LEU A 1 82 ? 7.595 3.974 -8.842 1.00 93.00 82 LEU A C 1
ATOM 628 O O . LEU A 1 82 ? 6.589 4.529 -9.280 1.00 93.00 82 LEU A O 1
ATOM 632 N N . ALA A 1 83 ? 7.710 3.617 -7.561 1.00 89.06 83 ALA A N 1
ATOM 633 C CA . ALA A 1 83 ? 6.706 3.860 -6.527 1.00 89.06 83 ALA A CA 1
ATOM 634 C C . ALA A 1 83 ? 6.576 5.341 -6.105 1.00 89.06 83 ALA A C 1
ATOM 636 O O . ALA A 1 83 ? 5.760 5.648 -5.239 1.00 89.06 83 ALA A O 1
ATOM 637 N N . LYS A 1 84 ? 7.368 6.260 -6.682 1.00 87.88 84 LYS A N 1
ATOM 638 C CA . LYS A 1 84 ? 7.430 7.705 -6.365 1.00 87.88 84 LYS A CA 1
ATOM 639 C C . LYS A 1 84 ? 7.848 8.050 -4.925 1.00 87.88 84 LYS A C 1
ATOM 641 O O . LYS A 1 84 ? 7.627 9.168 -4.475 1.00 87.88 84 LYS A O 1
ATOM 646 N N . GLN A 1 85 ? 8.499 7.125 -4.220 1.00 81.38 85 GLN A N 1
ATOM 647 C CA . GLN A 1 85 ? 8.932 7.297 -2.826 1.00 81.38 85 GLN A CA 1
ATOM 648 C C . GLN A 1 85 ? 10.380 7.800 -2.679 1.00 81.38 85 GLN A C 1
ATOM 650 O O . GLN A 1 85 ? 10.764 8.213 -1.590 1.00 81.38 85 GLN A O 1
ATOM 655 N N . LYS A 1 86 ? 11.204 7.790 -3.743 1.00 75.12 86 LYS A N 1
ATOM 656 C CA . LYS A 1 86 ? 12.660 8.077 -3.678 1.00 75.12 86 LYS A CA 1
ATOM 657 C C . LYS A 1 86 ? 13.029 9.419 -3.020 1.00 75.12 86 LYS A C 1
ATOM 659 O O . LYS A 1 86 ? 14.085 9.504 -2.408 1.00 75.12 86 LYS A O 1
ATOM 664 N N . SER A 1 87 ? 12.176 10.442 -3.095 1.00 69.69 87 SER A N 1
ATOM 665 C CA . SER A 1 87 ? 12.384 11.745 -2.432 1.00 69.69 87 SER A CA 1
ATOM 666 C C . SER A 1 87 ? 12.314 11.700 -0.899 1.00 69.69 87 SER A C 1
ATOM 668 O O . SER A 1 87 ? 12.718 12.661 -0.252 1.00 69.69 87 SER A O 1
ATOM 670 N N . LEU A 1 88 ? 11.814 10.604 -0.321 1.00 63.50 88 LEU A N 1
ATOM 671 C CA . LEU A 1 88 ? 11.703 10.378 1.123 1.00 63.50 88 LEU A CA 1
ATOM 672 C C . LEU A 1 88 ? 12.875 9.550 1.687 1.00 63.50 88 LEU A C 1
ATOM 674 O O . LEU A 1 88 ? 12.940 9.321 2.892 1.00 63.50 88 LEU A O 1
ATOM 678 N N . PHE A 1 89 ? 13.801 9.106 0.830 1.00 67.81 89 PHE A N 1
ATOM 679 C CA . PHE A 1 89 ? 14.985 8.340 1.218 1.00 67.81 89 PHE A CA 1
ATOM 680 C C . PHE A 1 89 ? 16.218 9.240 1.299 1.00 67.81 89 PHE A C 1
ATOM 682 O O . PHE A 1 89 ? 16.869 9.527 0.294 1.00 67.81 89 PHE A O 1
ATOM 689 N N . ASP A 1 90 ? 16.575 9.639 2.516 1.00 62.12 90 ASP A N 1
ATOM 690 C CA . ASP A 1 90 ? 17.880 10.228 2.803 1.00 62.12 90 ASP A CA 1
ATOM 691 C C . ASP A 1 90 ? 18.959 9.130 2.804 1.00 62.12 90 ASP A C 1
ATOM 693 O O . ASP A 1 90 ? 19.090 8.364 3.763 1.00 62.12 90 ASP A O 1
ATOM 697 N N . GLU A 1 91 ? 19.753 9.058 1.729 1.00 59.38 91 GLU A N 1
ATOM 698 C CA . GLU A 1 91 ? 20.839 8.076 1.586 1.00 59.38 91 GLU A CA 1
ATOM 699 C C . GLU A 1 91 ? 21.903 8.147 2.702 1.00 59.38 91 GLU A C 1
ATOM 701 O O . GLU A 1 91 ? 22.657 7.185 2.859 1.00 59.38 91 GLU A O 1
ATOM 706 N N . SER A 1 92 ? 21.955 9.221 3.504 1.00 57.16 92 SER A N 1
ATOM 707 C CA . SER A 1 92 ? 22.879 9.337 4.641 1.00 57.16 92 SER A CA 1
ATOM 708 C C . SER A 1 92 ? 22.391 8.648 5.927 1.00 57.16 92 SER A C 1
ATOM 710 O O . SER A 1 92 ? 23.221 8.192 6.715 1.00 57.16 92 SER A O 1
ATOM 712 N N . ASN A 1 93 ? 21.074 8.495 6.120 1.00 54.81 93 ASN A N 1
ATOM 713 C CA . ASN A 1 93 ? 20.489 7.921 7.342 1.00 54.81 93 ASN A CA 1
ATOM 714 C C . ASN A 1 93 ? 20.225 6.400 7.268 1.00 54.81 93 ASN A C 1
ATOM 716 O O . ASN A 1 93 ? 20.139 5.741 8.297 1.00 54.81 93 ASN A O 1
ATOM 720 N N . ILE A 1 94 ? 20.167 5.808 6.070 1.00 61.94 94 ILE A N 1
ATOM 721 C CA . ILE A 1 94 ? 19.736 4.407 5.829 1.00 61.94 94 ILE A CA 1
ATOM 722 C C . ILE A 1 94 ? 20.760 3.336 6.296 1.00 61.94 94 ILE A C 1
ATOM 724 O O . ILE A 1 94 ? 20.518 2.140 6.167 1.00 61.94 94 ILE A O 1
ATOM 728 N N . SER A 1 95 ? 21.911 3.724 6.855 1.00 54.53 95 SER A N 1
ATOM 729 C CA . SER A 1 95 ? 23.108 2.870 7.036 1.00 54.53 95 SER A CA 1
ATOM 730 C C . SER A 1 95 ? 22.982 1.592 7.896 1.00 54.53 95 SER A C 1
ATOM 732 O O . SER A 1 95 ? 23.962 0.855 7.968 1.00 54.53 95 SER A O 1
ATOM 734 N N . ASN A 1 96 ? 21.840 1.298 8.531 1.00 54.19 96 ASN A N 1
ATOM 735 C CA . ASN A 1 96 ? 21.608 0.044 9.276 1.00 54.19 96 ASN A CA 1
ATOM 736 C C . ASN A 1 96 ? 20.189 -0.554 9.139 1.00 54.19 96 ASN A C 1
ATOM 738 O O . ASN A 1 96 ? 19.946 -1.624 9.696 1.00 54.19 96 ASN A O 1
ATOM 742 N N . ASP A 1 97 ? 19.263 0.100 8.433 1.00 71.31 97 ASP A N 1
ATOM 743 C CA . ASP A 1 97 ? 17.857 -0.331 8.357 1.00 71.31 97 ASP A CA 1
ATOM 744 C C . ASP A 1 97 ? 17.568 -1.242 7.149 1.00 71.31 97 ASP A C 1
ATOM 746 O O . ASP A 1 97 ? 18.423 -1.489 6.298 1.00 71.31 97 ASP A O 1
ATOM 750 N N . ASP A 1 98 ? 16.334 -1.748 7.074 1.00 88.62 98 ASP A N 1
ATOM 751 C CA . ASP A 1 98 ? 15.782 -2.484 5.932 1.00 88.62 98 ASP A CA 1
ATOM 752 C C . ASP A 1 98 ? 15.095 -1.503 4.952 1.00 88.62 98 ASP A C 1
ATOM 754 O O . ASP A 1 98 ? 13.931 -1.140 5.159 1.00 88.62 98 ASP A O 1
ATOM 758 N N . PRO A 1 99 ? 15.772 -1.028 3.884 1.00 90.81 99 PRO A N 1
ATOM 759 C CA . PRO A 1 99 ? 15.192 -0.017 3.010 1.00 90.81 99 PRO A CA 1
ATOM 760 C C . PRO A 1 99 ? 14.036 -0.549 2.160 1.00 90.81 99 PRO A C 1
ATOM 762 O O . PRO A 1 99 ? 13.143 0.230 1.846 1.00 90.81 99 PRO A O 1
ATOM 765 N N . MET A 1 100 ? 13.995 -1.838 1.806 1.00 93.38 100 MET A N 1
ATOM 766 C CA . MET A 1 100 ? 12.856 -2.423 1.089 1.00 93.38 100 MET A CA 1
ATOM 767 C C . MET A 1 100 ? 11.589 -2.428 1.955 1.00 93.38 100 MET A C 1
ATOM 769 O O . MET A 1 100 ? 10.518 -2.068 1.470 1.00 93.38 100 MET A O 1
ATOM 773 N N . GLU A 1 101 ? 11.699 -2.771 3.239 1.00 91.25 101 GLU A N 1
ATOM 774 C CA . GLU A 1 101 ? 10.586 -2.672 4.192 1.00 91.25 101 GLU A CA 1
ATOM 775 C C . GLU A 1 101 ? 10.111 -1.213 4.344 1.00 91.25 101 GLU A C 1
ATOM 777 O O . GLU A 1 101 ? 8.906 -0.951 4.372 1.00 91.25 101 GLU A O 1
ATOM 782 N N . ILE A 1 102 ? 11.028 -0.237 4.336 1.00 88.69 102 ILE A N 1
ATOM 783 C CA . ILE A 1 102 ? 10.675 1.194 4.291 1.00 88.69 102 ILE A CA 1
ATOM 784 C C . ILE A 1 102 ? 9.981 1.555 2.959 1.00 88.69 102 ILE A C 1
ATOM 786 O O . ILE A 1 102 ? 8.972 2.260 2.986 1.00 88.69 102 ILE A O 1
ATOM 790 N N . VAL A 1 103 ? 10.441 1.042 1.805 1.00 91.56 103 VAL A N 1
ATOM 791 C CA . VAL A 1 103 ? 9.784 1.252 0.494 1.00 91.56 103 VAL A CA 1
ATOM 792 C C . VAL A 1 103 ? 8.355 0.726 0.520 1.00 91.56 103 VAL A C 1
ATOM 794 O O . VAL A 1 103 ? 7.452 1.449 0.109 1.00 91.56 103 VAL A O 1
ATOM 797 N N . LEU A 1 104 ? 8.127 -0.489 1.026 1.00 91.12 104 LEU A N 1
ATOM 798 C CA . LEU A 1 104 ? 6.789 -1.078 1.117 1.00 91.12 104 LEU A CA 1
ATOM 799 C C . LEU A 1 104 ? 5.859 -0.239 2.003 1.00 91.12 104 LEU A C 1
ATOM 801 O O . LEU A 1 104 ? 4.728 0.038 1.603 1.00 91.12 104 LEU A O 1
ATOM 805 N N . ASN A 1 105 ? 6.333 0.210 3.169 1.00 85.12 105 ASN A N 1
ATOM 806 C CA . ASN A 1 105 ? 5.536 1.029 4.087 1.00 85.12 105 ASN A CA 1
ATOM 807 C C . ASN A 1 105 ? 5.191 2.408 3.501 1.00 85.12 105 ASN A C 1
ATOM 809 O O . ASN A 1 105 ? 4.026 2.808 3.532 1.00 85.12 105 ASN A O 1
ATOM 813 N N . LEU A 1 106 ? 6.168 3.112 2.917 1.00 82.38 106 LEU A N 1
ATOM 814 C CA . LEU A 1 106 ? 5.942 4.412 2.276 1.00 82.38 106 LEU A CA 1
ATOM 815 C C . LEU A 1 106 ? 5.065 4.296 1.023 1.00 82.38 106 LEU A C 1
ATOM 817 O O . LEU A 1 106 ? 4.191 5.130 0.810 1.00 82.38 106 LEU A O 1
ATOM 821 N N . TRP A 1 107 ? 5.252 3.254 0.209 1.00 87.69 107 TRP A N 1
ATOM 822 C CA . TRP A 1 107 ? 4.444 3.029 -0.990 1.00 87.69 107 TRP A CA 1
ATOM 823 C C . TRP A 1 107 ? 2.982 2.748 -0.632 1.00 87.69 107 TRP A C 1
ATOM 825 O O . TRP A 1 107 ? 2.096 3.367 -1.222 1.00 87.69 107 TRP A O 1
ATOM 835 N N . CYS A 1 108 ? 2.726 1.907 0.379 1.00 82.88 108 CYS A N 1
ATOM 836 C CA . CYS A 1 108 ? 1.378 1.735 0.921 1.00 82.88 108 CYS A CA 1
ATOM 837 C C . CYS A 1 108 ? 0.792 3.094 1.327 1.00 82.88 108 CYS A C 1
ATOM 839 O O . CYS A 1 108 ? -0.205 3.511 0.745 1.00 82.88 108 CYS A O 1
ATOM 841 N N . ALA A 1 109 ? 1.441 3.800 2.260 1.00 75.44 109 ALA A N 1
ATOM 842 C CA . ALA A 1 109 ? 0.943 5.054 2.827 1.00 75.44 109 ALA A CA 1
ATOM 843 C C . ALA A 1 109 ? 0.669 6.149 1.780 1.00 75.44 109 ALA A C 1
ATOM 845 O O . ALA A 1 109 ? -0.385 6.777 1.806 1.00 75.44 109 ALA A O 1
ATOM 846 N N . ASN A 1 110 ? 1.602 6.366 0.850 1.00 71.81 110 ASN A N 1
ATOM 847 C CA . ASN A 1 110 ? 1.625 7.558 -0.002 1.00 71.81 110 ASN A CA 1
ATOM 848 C C . ASN A 1 110 ? 1.101 7.322 -1.429 1.00 71.81 110 ASN A C 1
ATOM 850 O O . ASN A 1 110 ? 1.004 8.267 -2.212 1.00 71.81 110 ASN A O 1
ATOM 854 N N . SER A 1 111 ? 0.841 6.077 -1.840 1.00 76.81 111 SER A N 1
ATOM 855 C CA . SER A 1 111 ? 0.306 5.756 -3.176 1.00 76.81 111 SER A CA 1
ATOM 856 C C . SER A 1 111 ? -0.531 4.461 -3.177 1.00 76.81 111 SER A C 1
ATOM 858 O O . SER A 1 111 ? -0.245 3.537 -3.943 1.00 76.81 111 SER A O 1
ATOM 860 N N . PRO A 1 112 ? -1.606 4.377 -2.365 1.00 73.81 112 PRO A N 1
ATOM 861 C CA . PRO A 1 112 ? -2.399 3.155 -2.182 1.00 73.81 112 PRO A CA 1
ATOM 862 C C . PRO A 1 112 ? -3.132 2.658 -3.442 1.00 73.81 112 PRO A C 1
ATOM 864 O O . PRO A 1 112 ? -3.603 1.525 -3.462 1.00 73.81 112 PRO A O 1
ATOM 867 N N . THR A 1 113 ? -3.237 3.470 -4.499 1.00 74.94 113 THR A N 1
ATOM 868 C CA . THR A 1 113 ? -3.774 3.061 -5.811 1.00 74.94 113 THR A CA 1
ATOM 869 C C . THR A 1 113 ? -2.768 2.274 -6.655 1.00 74.94 113 THR A C 1
ATOM 871 O O . THR A 1 113 ? -3.173 1.441 -7.460 1.00 74.94 113 THR A O 1
ATOM 874 N N . THR A 1 114 ? -1.460 2.485 -6.461 1.00 84.94 114 THR A N 1
ATOM 875 C CA . THR A 1 114 ? -0.401 1.698 -7.119 1.00 84.94 114 THR A CA 1
ATOM 876 C C . THR A 1 114 ? 0.259 0.691 -6.183 1.00 84.94 114 THR A C 1
ATOM 878 O O . THR A 1 114 ? 0.990 -0.166 -6.659 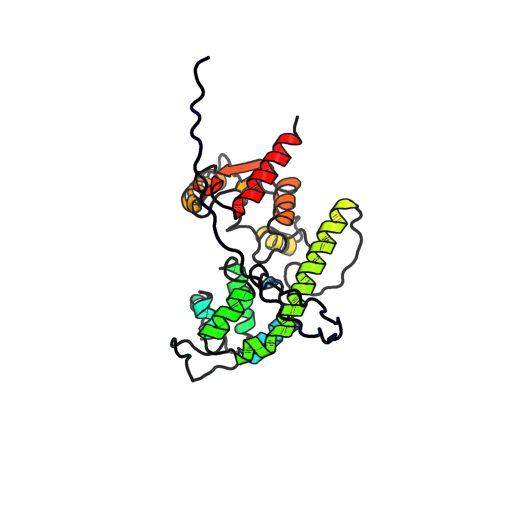1.00 84.94 114 THR A O 1
ATOM 881 N N . ALA A 1 115 ? 0.003 0.740 -4.874 1.00 88.25 115 ALA A N 1
ATOM 882 C CA . ALA A 1 115 ? 0.521 -0.221 -3.901 1.00 88.25 115 ALA A CA 1
ATOM 883 C C . ALA A 1 115 ? -0.232 -1.567 -3.959 1.00 88.25 115 ALA A C 1
ATOM 885 O O . ALA A 1 115 ? -0.882 -1.973 -2.995 1.00 88.25 115 ALA A O 1
ATOM 886 N N . THR A 1 116 ? -0.147 -2.262 -5.096 1.00 91.19 116 THR A N 1
ATOM 887 C CA . THR A 1 116 ? -0.794 -3.560 -5.373 1.00 91.19 116 THR A CA 1
ATOM 888 C C . THR A 1 116 ? 0.211 -4.609 -5.849 1.00 91.19 116 THR A C 1
ATOM 890 O O . THR A 1 116 ? 1.287 -4.270 -6.347 1.00 91.19 116 THR A O 1
ATOM 893 N N . PHE A 1 117 ? -0.133 -5.893 -5.715 1.00 93.69 117 PHE A N 1
ATOM 894 C CA . PHE A 1 117 ? 0.736 -7.012 -6.105 1.00 93.69 117 PHE A CA 1
ATOM 895 C C . PHE A 1 117 ? 1.090 -6.953 -7.606 1.00 93.69 117 PHE A C 1
ATOM 897 O O . PHE A 1 117 ? 2.268 -7.009 -7.954 1.00 93.69 117 PHE A O 1
ATOM 904 N N . ALA A 1 118 ? 0.111 -6.706 -8.486 1.00 90.75 118 ALA A N 1
ATOM 905 C CA . ALA A 1 118 ? 0.352 -6.555 -9.927 1.00 90.75 118 ALA A CA 1
ATOM 906 C C . ALA A 1 118 ? 1.280 -5.370 -10.280 1.00 90.75 118 ALA A C 1
ATOM 908 O O . ALA A 1 118 ? 2.043 -5.428 -11.245 1.00 90.75 118 ALA A O 1
ATOM 909 N N . HIS A 1 119 ? 1.253 -4.283 -9.500 1.00 95.50 119 HIS A N 1
ATOM 910 C CA . HIS A 1 119 ? 2.184 -3.166 -9.686 1.00 95.50 119 HIS A CA 1
ATOM 911 C C . HIS A 1 119 ? 3.597 -3.482 -9.177 1.00 95.50 119 HIS A C 1
ATOM 913 O O . HIS A 1 119 ? 4.562 -3.014 -9.780 1.00 95.50 119 HIS A O 1
ATOM 919 N N . LEU A 1 120 ? 3.738 -4.293 -8.122 1.00 96.69 120 LEU A N 1
ATOM 920 C CA . LEU A 1 120 ? 5.036 -4.801 -7.672 1.00 96.69 120 LEU A CA 1
ATOM 921 C C . LEU A 1 120 ? 5.688 -5.675 -8.748 1.00 96.69 120 LEU A C 1
ATOM 923 O O . LEU A 1 120 ? 6.820 -5.387 -9.122 1.00 96.69 120 LEU A O 1
ATOM 927 N N . GLU A 1 121 ? 4.979 -6.663 -9.301 1.00 95.25 121 GLU A N 1
ATOM 928 C CA . GLU A 1 121 ? 5.488 -7.483 -10.415 1.00 95.25 121 GLU A CA 1
ATOM 929 C C . GLU A 1 121 ? 5.877 -6.621 -11.623 1.00 95.25 121 GLU A C 1
ATOM 931 O O . GLU A 1 121 ? 6.984 -6.734 -12.151 1.00 95.25 121 GLU A O 1
ATOM 936 N N . LYS A 1 122 ? 5.000 -5.689 -12.024 1.00 95.25 122 LYS A N 1
ATOM 937 C CA . LYS A 1 122 ? 5.258 -4.753 -13.125 1.00 95.25 122 LYS A CA 1
ATOM 938 C C . LYS A 1 122 ? 6.523 -3.922 -12.897 1.00 95.25 122 LYS A C 1
ATOM 940 O O . LYS A 1 122 ? 7.309 -3.744 -13.825 1.00 95.25 122 LYS A O 1
ATOM 945 N N . TYR A 1 123 ? 6.722 -3.387 -11.693 1.00 97.12 123 TYR A N 1
ATOM 946 C CA . TYR A 1 123 ? 7.896 -2.568 -11.391 1.00 97.12 123 TYR A CA 1
ATOM 947 C C . TYR A 1 123 ? 9.167 -3.409 -11.236 1.00 97.12 123 TYR A C 1
ATOM 949 O O . TYR A 1 123 ? 10.218 -2.961 -11.686 1.00 97.12 123 TYR A O 1
ATOM 957 N N . LEU A 1 124 ? 9.083 -4.627 -10.685 1.00 96.56 124 LEU A N 1
ATOM 958 C CA . LEU A 1 124 ? 10.188 -5.595 -10.676 1.00 96.56 124 LEU A CA 1
ATOM 959 C C . LEU A 1 124 ? 10.629 -5.944 -12.107 1.00 96.56 124 LEU A C 1
ATOM 961 O O . LEU A 1 124 ? 11.827 -5.942 -12.384 1.00 96.56 124 LEU A O 1
ATOM 965 N N . GLY A 1 125 ? 9.683 -6.138 -13.030 1.00 94.25 125 GLY A N 1
ATOM 966 C CA . GLY A 1 125 ? 9.967 -6.337 -14.452 1.00 94.25 125 GLY A CA 1
ATOM 967 C C . GLY A 1 125 ? 10.682 -5.147 -15.107 1.00 94.25 125 GLY A C 1
ATOM 968 O O . GLY A 1 125 ? 11.690 -5.335 -15.777 1.00 94.25 125 GLY A O 1
ATOM 969 N N . VAL A 1 126 ? 10.233 -3.912 -14.847 1.00 96.25 126 VAL A N 1
ATOM 970 C CA . VAL A 1 126 ? 10.847 -2.666 -15.372 1.00 96.25 126 VAL A CA 1
ATOM 971 C C . VAL A 1 126 ? 12.270 -2.408 -14.831 1.00 96.25 126 VAL A C 1
ATOM 973 O O . VAL A 1 126 ? 13.064 -1.694 -15.451 1.00 96.25 126 VAL A O 1
ATOM 976 N N . ILE A 1 127 ? 12.634 -3.009 -13.693 1.00 96.69 127 ILE A N 1
ATOM 977 C CA . ILE A 1 127 ? 14.010 -3.004 -13.164 1.00 96.69 127 ILE A CA 1
ATOM 978 C C . ILE A 1 127 ? 14.778 -4.308 -13.465 1.00 96.69 127 ILE A C 1
ATOM 980 O O . ILE A 1 127 ? 15.781 -4.603 -12.810 1.00 96.69 127 ILE A O 1
ATOM 984 N N . ASP A 1 128 ? 14.328 -5.097 -14.444 1.00 95.88 128 ASP A N 1
ATOM 985 C CA . ASP A 1 128 ? 14.909 -6.385 -14.845 1.00 95.88 128 ASP A CA 1
ATOM 986 C C . ASP A 1 128 ? 15.146 -7.346 -13.665 1.00 95.88 128 ASP A C 1
ATOM 988 O O . ASP A 1 128 ? 16.166 -8.035 -13.602 1.00 95.88 128 ASP A O 1
ATOM 992 N N . ARG A 1 129 ? 14.241 -7.381 -12.684 1.00 95.62 129 ARG A N 1
ATOM 993 C CA . ARG A 1 129 ? 14.277 -8.314 -11.544 1.00 95.62 129 ARG A CA 1
ATOM 994 C C . ARG A 1 129 ? 13.203 -9.397 -11.653 1.00 95.62 129 ARG A C 1
ATOM 996 O O . ARG A 1 129 ? 12.534 -9.727 -10.679 1.00 95.62 129 ARG A O 1
ATOM 1003 N N . TRP A 1 130 ? 13.079 -9.977 -12.847 1.00 92.56 130 TRP A N 1
ATOM 1004 C CA . TRP A 1 130 ? 12.245 -11.156 -13.113 1.00 92.56 130 TRP A CA 1
ATOM 1005 C C . TRP A 1 130 ? 12.601 -12.346 -12.207 1.00 92.56 130 TRP A C 1
ATOM 1007 O O . TRP A 1 130 ? 11.705 -13.055 -11.769 1.00 92.56 130 TRP A O 1
ATOM 1017 N N . ASP A 1 131 ? 13.875 -12.475 -11.813 1.00 93.50 131 ASP A N 1
ATOM 1018 C CA . ASP A 1 131 ? 14.330 -13.437 -10.798 1.00 93.50 131 ASP A CA 1
ATOM 1019 C C . ASP A 1 131 ? 13.598 -13.280 -9.457 1.00 93.50 131 ASP A C 1
ATOM 1021 O O . ASP A 1 131 ? 13.322 -14.265 -8.783 1.00 93.50 131 ASP A O 1
ATOM 1025 N N . VAL A 1 132 ? 13.238 -12.046 -9.085 1.00 95.88 132 VAL A N 1
ATOM 1026 C CA . VAL A 1 132 ? 12.481 -11.760 -7.860 1.00 95.88 132 VAL A CA 1
ATOM 1027 C C . VAL A 1 132 ? 11.002 -12.060 -8.046 1.00 95.88 132 VAL A C 1
ATOM 1029 O O . VAL A 1 132 ? 10.396 -12.553 -7.104 1.00 95.88 132 VAL A O 1
ATOM 1032 N N . CYS A 1 133 ? 10.428 -11.795 -9.226 1.00 92.00 133 CYS A N 1
ATOM 1033 C CA . CYS A 1 133 ? 9.042 -12.163 -9.538 1.00 92.00 133 CYS A CA 1
ATOM 1034 C C . CYS A 1 133 ? 8.837 -13.676 -9.396 1.00 92.00 133 CYS A C 1
ATOM 1036 O O . CYS A 1 133 ? 7.960 -14.102 -8.646 1.00 92.00 133 CYS A O 1
ATOM 1038 N N . ASP A 1 134 ? 9.693 -14.466 -10.051 1.00 90.19 134 ASP A N 1
ATOM 1039 C CA . ASP A 1 134 ? 9.653 -15.928 -10.004 1.00 90.19 134 ASP A CA 1
ATOM 1040 C C . ASP A 1 134 ? 9.855 -16.437 -8.566 1.00 90.19 134 ASP A C 1
ATOM 1042 O O . ASP A 1 134 ? 9.057 -17.236 -8.074 1.00 90.19 134 ASP A O 1
ATOM 1046 N N . ASP A 1 135 ? 10.862 -15.916 -7.848 1.00 93.94 135 ASP A N 1
ATOM 1047 C CA . ASP A 1 135 ? 11.120 -16.294 -6.454 1.00 93.94 135 ASP A CA 1
ATOM 1048 C C . ASP A 1 135 ? 9.916 -16.013 -5.540 1.00 93.94 135 ASP A C 1
ATOM 1050 O O . ASP A 1 135 ? 9.632 -16.823 -4.657 1.00 93.94 135 ASP A O 1
ATOM 1054 N N . ILE A 1 136 ? 9.219 -14.876 -5.676 1.00 94.75 136 ILE A N 1
ATOM 1055 C CA . ILE A 1 136 ? 8.117 -14.497 -4.769 1.00 94.75 136 ILE A CA 1
ATOM 1056 C C . ILE A 1 136 ? 6.733 -14.984 -5.214 1.00 94.75 136 ILE A C 1
ATOM 1058 O O . ILE A 1 136 ? 5.793 -14.828 -4.436 1.00 94.75 136 ILE A O 1
ATOM 1062 N N . TYR A 1 137 ? 6.575 -15.567 -6.405 1.00 93.19 137 TYR A N 1
ATOM 1063 C CA . TYR A 1 137 ? 5.255 -15.867 -6.975 1.00 93.19 137 TYR A CA 1
ATOM 1064 C C . TYR A 1 137 ? 4.360 -16.701 -6.040 1.00 93.19 137 TYR A C 1
ATOM 1066 O O . TYR A 1 137 ? 3.255 -16.278 -5.696 1.00 93.19 137 TYR A O 1
ATOM 1074 N N . ASP A 1 138 ? 4.866 -17.827 -5.522 1.00 92.25 138 ASP A N 1
ATOM 1075 C CA . ASP A 1 138 ? 4.134 -18.684 -4.571 1.00 92.25 138 ASP A CA 1
ATOM 1076 C C . ASP A 1 138 ? 3.770 -17.953 -3.264 1.00 92.25 138 ASP A C 1
ATOM 1078 O O . ASP A 1 138 ? 2.745 -18.236 -2.638 1.00 92.25 138 ASP A O 1
ATOM 1082 N N . ASN A 1 139 ? 4.589 -16.980 -2.852 1.00 94.62 139 ASN A N 1
ATOM 1083 C CA . ASN A 1 139 ? 4.315 -16.147 -1.686 1.00 94.62 139 ASN A CA 1
ATOM 1084 C C . ASN A 1 139 ? 3.178 -15.148 -1.958 1.00 94.62 139 ASN A C 1
ATOM 1086 O O . ASN A 1 139 ? 2.300 -14.998 -1.111 1.00 94.62 139 ASN A O 1
ATOM 1090 N N . LEU A 1 140 ? 3.143 -14.523 -3.142 1.00 93.06 140 LEU A N 1
ATOM 1091 C CA . LEU A 1 140 ? 2.032 -13.659 -3.558 1.00 93.06 140 LEU A CA 1
ATOM 1092 C C . LEU A 1 140 ? 0.730 -14.458 -3.726 1.00 93.06 140 LEU A C 1
ATOM 1094 O O . LEU A 1 140 ? -0.337 -13.992 -3.325 1.00 93.06 140 LEU A O 1
ATOM 1098 N N . VAL A 1 141 ? 0.810 -15.683 -4.253 1.00 90.12 141 VAL A N 1
ATOM 1099 C CA . VAL A 1 141 ? -0.317 -16.624 -4.355 1.00 90.12 141 VAL A CA 1
ATOM 1100 C C . VAL A 1 141 ? -0.926 -16.925 -2.980 1.00 90.12 141 VAL A C 1
ATOM 1102 O O . VAL A 1 141 ? -2.141 -16.800 -2.809 1.00 90.12 141 VAL A O 1
ATOM 1105 N N . GLU A 1 142 ? -0.114 -17.294 -1.987 1.00 90.31 142 GLU A N 1
ATOM 1106 C CA . GLU A 1 142 ? -0.625 -17.687 -0.666 1.00 90.31 142 GLU A CA 1
ATOM 1107 C C . GLU A 1 142 ? -1.059 -16.488 0.195 1.00 90.31 142 GLU A C 1
ATOM 1109 O O . GLU A 1 142 ? -2.062 -16.570 0.912 1.00 90.31 142 GLU A O 1
ATOM 1114 N N . ASP A 1 143 ? -0.389 -15.338 0.066 1.00 89.69 143 ASP A N 1
ATOM 1115 C CA . ASP A 1 143 ? -0.845 -14.083 0.672 1.00 89.69 143 ASP A CA 1
ATOM 1116 C C . ASP A 1 143 ? -2.196 -13.641 0.072 1.00 89.69 143 ASP A C 1
ATOM 1118 O O . ASP A 1 143 ? -3.093 -13.233 0.812 1.00 89.69 143 ASP A O 1
ATOM 1122 N N . THR A 1 144 ? -2.400 -13.813 -1.242 1.00 87.31 144 THR A N 1
ATOM 1123 C CA . THR A 1 144 ? -3.679 -13.528 -1.923 1.00 87.31 144 THR A CA 1
ATOM 1124 C C . THR A 1 144 ? -4.803 -14.452 -1.443 1.00 87.31 144 THR A C 1
ATOM 1126 O O . THR A 1 144 ? -5.897 -13.983 -1.125 1.00 87.31 144 THR A O 1
ATOM 1129 N N . ARG A 1 145 ? -4.546 -15.760 -1.299 1.00 87.44 145 ARG A N 1
ATOM 1130 C CA . ARG A 1 145 ? -5.508 -16.698 -0.682 1.00 87.44 145 ARG A CA 1
ATOM 1131 C C . ARG A 1 145 ? -5.823 -16.317 0.763 1.00 87.44 145 ARG A C 1
ATOM 1133 O O . ARG A 1 145 ? -6.982 -16.340 1.171 1.00 87.44 145 ARG A O 1
ATOM 1140 N N . THR A 1 146 ? -4.806 -15.937 1.535 1.00 86.81 146 THR A N 1
ATOM 1141 C CA . THR A 1 146 ? -4.963 -15.498 2.927 1.00 86.81 146 THR A CA 1
ATOM 1142 C C . THR A 1 146 ? -5.777 -14.208 3.031 1.00 86.81 146 THR A C 1
ATOM 1144 O O . THR A 1 146 ? -6.587 -14.089 3.950 1.00 86.81 146 THR A O 1
ATOM 1147 N N . PHE A 1 147 ? -5.617 -13.277 2.088 1.00 84.69 147 PHE A N 1
ATOM 1148 C CA . PHE A 1 147 ? -6.460 -12.091 1.943 1.00 84.69 147 PHE A CA 1
ATOM 1149 C C . PHE A 1 147 ? -7.913 -12.497 1.660 1.00 84.69 147 PHE A C 1
ATOM 1151 O O . PHE A 1 147 ? -8.771 -12.274 2.508 1.00 84.69 147 PHE A O 1
ATOM 1158 N N . HIS A 1 148 ? -8.196 -13.213 0.566 1.00 83.06 148 HIS A N 1
ATOM 1159 C CA . HIS A 1 148 ? -9.568 -13.628 0.233 1.00 83.06 148 HIS A CA 1
ATOM 1160 C C . HIS A 1 148 ? -10.254 -14.462 1.329 1.00 83.06 148 HIS A C 1
ATOM 1162 O O . HIS A 1 148 ? -11.444 -14.272 1.575 1.00 83.06 148 HIS A O 1
ATOM 1168 N N . ARG A 1 149 ? -9.525 -15.330 2.043 1.00 80.56 149 ARG A N 1
ATOM 1169 C CA . ARG A 1 149 ? -10.076 -16.075 3.187 1.00 80.56 149 ARG A CA 1
ATOM 1170 C C . ARG A 1 149 ? -10.447 -15.153 4.349 1.00 80.56 149 ARG A C 1
ATOM 1172 O O . ARG A 1 149 ? -11.521 -15.322 4.917 1.00 80.56 149 ARG A O 1
ATOM 1179 N N . LYS A 1 150 ? -9.590 -14.188 4.712 1.00 75.38 150 LYS A N 1
ATOM 1180 C CA . LYS A 1 150 ? -9.934 -13.171 5.725 1.00 75.38 150 LYS A CA 1
ATOM 1181 C C . LYS A 1 150 ? -11.171 -12.381 5.297 1.00 75.38 150 LYS A C 1
ATOM 1183 O O . LYS A 1 150 ? -12.018 -12.107 6.140 1.00 75.38 150 LYS A O 1
ATOM 1188 N N . ASN A 1 151 ? -11.291 -12.084 4.002 1.00 66.06 151 ASN A N 1
ATOM 1189 C CA . ASN A 1 151 ? -12.434 -11.367 3.451 1.00 66.06 151 ASN A CA 1
ATOM 1190 C C . ASN A 1 151 ? -13.741 -12.140 3.635 1.00 66.06 151 ASN A C 1
ATOM 1192 O O . ASN A 1 151 ? -14.643 -11.652 4.309 1.00 66.06 151 ASN A O 1
ATOM 1196 N N . GLN A 1 152 ? -13.790 -13.381 3.153 1.00 68.00 152 GLN A N 1
ATOM 1197 C CA . GLN A 1 152 ? -14.958 -14.254 3.296 1.00 68.00 152 GLN A CA 1
ATOM 1198 C C . GLN A 1 152 ? -15.322 -14.513 4.765 1.00 68.00 152 GLN A C 1
ATOM 1200 O O . GLN A 1 152 ? -16.498 -14.578 5.107 1.00 68.00 152 GLN A O 1
ATOM 1205 N N . GLN A 1 153 ? -14.325 -14.640 5.651 1.00 63.97 153 GLN A N 1
ATOM 1206 C CA . GLN A 1 153 ? -14.569 -14.830 7.082 1.00 63.97 153 GLN A CA 1
ATOM 1207 C C . GLN A 1 153 ? -15.226 -13.597 7.716 1.00 63.97 153 GLN A C 1
ATOM 1209 O O . GLN A 1 153 ? -16.223 -13.752 8.415 1.00 63.97 153 GLN A O 1
ATOM 1214 N N . ILE A 1 154 ? -14.733 -12.387 7.431 1.00 53.97 154 ILE A N 1
ATOM 1215 C CA . ILE A 1 154 ? -15.328 -11.140 7.939 1.00 53.97 154 ILE A CA 1
ATOM 1216 C C . ILE A 1 154 ? -16.742 -10.939 7.380 1.00 53.97 154 ILE A C 1
ATOM 1218 O O . ILE A 1 154 ? -17.657 -10.664 8.151 1.00 53.97 154 ILE A O 1
ATOM 1222 N N . GLU A 1 155 ? -16.944 -11.165 6.079 1.00 49.38 155 GLU A N 1
ATOM 1223 C CA . GLU A 1 155 ? -18.267 -11.124 5.439 1.00 49.38 155 GLU A CA 1
ATOM 1224 C C . GLU A 1 155 ? -19.253 -12.111 6.097 1.00 49.38 155 GLU A C 1
ATOM 1226 O O . GLU A 1 155 ? -20.388 -11.740 6.380 1.00 49.38 155 GLU A O 1
ATOM 1231 N N . SER A 1 156 ? -18.815 -13.334 6.429 1.00 45.28 156 SER A N 1
ATOM 1232 C CA . SER A 1 156 ? -19.667 -14.337 7.091 1.00 45.28 156 SER A CA 1
ATOM 1233 C C . SER A 1 156 ? -19.993 -14.035 8.562 1.00 45.28 156 SER A C 1
ATOM 1235 O O . SER A 1 156 ? -21.064 -14.408 9.038 1.00 45.28 156 SER A O 1
ATOM 1237 N N . SER A 1 157 ? -19.109 -13.344 9.291 1.00 45.25 157 SER A N 1
ATOM 1238 C CA . SER A 1 157 ? -19.329 -13.009 10.708 1.00 45.25 157 SER A CA 1
ATOM 1239 C C . SER A 1 157 ? -20.413 -11.946 10.911 1.00 45.25 157 SER A C 1
ATOM 1241 O O . SER A 1 157 ? -21.107 -11.955 11.931 1.00 45.25 157 SER A O 1
ATOM 1243 N N . LEU A 1 158 ? -20.574 -11.038 9.942 1.00 42.72 158 LEU A N 1
ATOM 1244 C CA . LEU A 1 158 ? -21.541 -9.936 10.003 1.00 42.72 158 LEU A CA 1
ATOM 1245 C C . LEU A 1 158 ? -23.002 -10.421 9.993 1.00 42.72 158 LEU A C 1
ATOM 1247 O O . LEU A 1 158 ? -23.860 -9.758 10.566 1.00 42.72 158 LEU A O 1
ATOM 1251 N N . ASP A 1 159 ? -23.271 -11.597 9.420 1.00 43.69 159 ASP A N 1
ATOM 1252 C CA . ASP A 1 159 ? -24.618 -12.181 9.303 1.00 43.69 159 ASP A CA 1
ATOM 1253 C C . ASP A 1 159 ? -25.080 -12.915 10.587 1.00 43.69 159 ASP A C 1
ATOM 1255 O O . ASP A 1 159 ? -26.234 -13.320 10.699 1.00 43.69 159 ASP A O 1
ATOM 1259 N N . THR A 1 160 ? -24.185 -13.106 11.574 1.00 38.75 160 THR A N 1
ATOM 1260 C CA . THR A 1 160 ? -24.469 -13.872 12.815 1.00 38.75 160 THR A CA 1
ATOM 1261 C C . THR A 1 160 ? -24.304 -13.058 14.111 1.00 38.75 160 THR A C 1
ATOM 1263 O O . THR A 1 160 ? -24.888 -13.410 15.132 1.00 38.75 160 THR A O 1
ATOM 1266 N N . GLY A 1 161 ? -23.555 -11.949 14.101 1.00 38.19 161 GLY A N 1
ATOM 1267 C CA . GLY A 1 161 ? -23.542 -10.966 15.201 1.00 38.19 161 GLY A CA 1
ATOM 1268 C C . GLY A 1 161 ? -22.792 -11.352 16.490 1.00 38.19 161 GLY A C 1
ATOM 1269 O O . GLY A 1 161 ? -22.739 -10.546 17.419 1.00 38.19 161 GLY A O 1
ATOM 1270 N N . GLU A 1 162 ? -22.176 -12.535 16.571 1.00 33.00 162 GLU A N 1
ATOM 1271 C CA . GLU A 1 162 ? -21.403 -12.97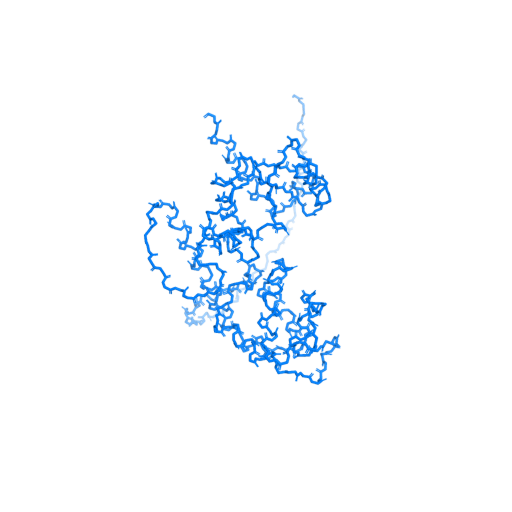8 17.743 1.00 33.00 162 GLU A CA 1
ATOM 1272 C C . GLU A 1 162 ? -19.896 -12.714 17.580 1.00 33.00 162 GLU A C 1
ATOM 1274 O O . GLU A 1 162 ? -19.137 -13.548 17.086 1.00 33.00 162 GLU A O 1
ATOM 1279 N N . PHE A 1 163 ? -19.431 -11.547 18.035 1.00 34.62 163 PHE A N 1
ATOM 1280 C CA . PHE A 1 163 ? -18.006 -11.203 18.009 1.00 34.62 163 PHE A CA 1
ATOM 1281 C C . PHE A 1 163 ? -17.266 -11.778 19.231 1.00 34.62 163 PHE A C 1
ATOM 1283 O O . PHE A 1 163 ? -17.067 -11.098 20.239 1.00 34.62 163 PHE A O 1
ATOM 1290 N N . SER A 1 164 ? -16.843 -13.045 19.153 1.00 36.50 164 SER A N 1
ATOM 1291 C CA . SER A 1 164 ? -15.925 -13.639 20.137 1.00 36.50 164 SER A CA 1
ATOM 1292 C C . SER A 1 164 ? -14.835 -14.478 19.464 1.00 36.50 164 SER A C 1
ATOM 1294 O O . SER A 1 164 ? -15.111 -15.372 18.669 1.00 36.50 164 SER A O 1
ATOM 1296 N N . GLY A 1 165 ? -13.575 -14.158 19.764 1.00 32.59 165 GLY A N 1
ATOM 1297 C CA . GLY A 1 165 ? -12.412 -14.808 19.165 1.00 32.59 165 GLY A CA 1
ATOM 1298 C C . GLY A 1 165 ? -11.130 -14.033 19.443 1.00 32.59 165 GLY A C 1
ATOM 1299 O O . GLY A 1 165 ? -10.830 -13.055 18.764 1.00 32.59 165 GLY A O 1
ATOM 1300 N N . GLU A 1 166 ? -10.362 -14.475 20.438 1.00 35.31 166 GLU A N 1
ATOM 1301 C CA . GLU A 1 166 ? -8.988 -14.009 20.629 1.00 35.31 166 GLU A CA 1
ATOM 1302 C C . GLU A 1 166 ? -8.128 -14.510 19.460 1.00 35.31 166 GLU A C 1
ATOM 1304 O O . GLU A 1 166 ? -8.029 -15.717 19.227 1.00 35.31 166 GLU A O 1
ATOM 1309 N N . VAL A 1 167 ? -7.503 -13.595 18.714 1.00 35.03 167 VAL A N 1
ATOM 1310 C CA . VAL A 1 167 ? -6.570 -13.944 17.634 1.00 35.03 167 VAL A CA 1
ATOM 1311 C C . VAL A 1 167 ? -5.189 -13.409 17.993 1.00 35.03 167 VAL A C 1
ATOM 1313 O O . VAL A 1 167 ? -4.928 -12.211 17.899 1.00 35.03 167 VAL A O 1
ATOM 1316 N N . ASP A 1 168 ? -4.309 -14.311 18.421 1.00 32.72 168 ASP A N 1
ATOM 1317 C CA . ASP A 1 168 ? -2.938 -13.991 18.816 1.00 32.72 168 ASP A CA 1
ATOM 1318 C C . ASP A 1 168 ? -2.097 -13.574 17.596 1.00 32.72 168 ASP A C 1
ATOM 1320 O O . ASP A 1 168 ? -1.650 -14.403 16.798 1.00 32.72 168 ASP A O 1
ATOM 1324 N N . VAL A 1 169 ? -1.938 -12.259 17.411 1.00 33.31 169 VAL A N 1
ATOM 1325 C CA . VAL A 1 169 ? -1.126 -11.660 16.344 1.00 33.31 169 VAL A CA 1
ATOM 1326 C C . VAL A 1 169 ? -0.355 -10.454 16.882 1.00 33.31 169 VAL A C 1
ATOM 1328 O O . VAL A 1 169 ? -0.749 -9.302 16.698 1.00 33.31 169 VAL A O 1
ATOM 1331 N N . GLU A 1 170 ? 0.803 -10.698 17.496 1.00 36.69 170 GLU A N 1
ATOM 1332 C CA . GLU A 1 170 ? 1.808 -9.649 17.702 1.00 36.69 170 GLU A CA 1
ATOM 1333 C C . GLU A 1 170 ? 2.177 -9.030 16.345 1.00 36.69 170 GLU A C 1
ATOM 1335 O O . GLU A 1 170 ? 2.851 -9.681 15.552 1.00 36.69 170 GLU A O 1
ATOM 1340 N N . PHE A 1 171 ? 1.807 -7.779 16.057 1.00 37.75 171 PHE A N 1
ATOM 1341 C CA . PHE A 1 171 ? 2.433 -6.973 14.999 1.00 37.75 171 PHE A CA 1
ATOM 1342 C C . PHE A 1 171 ? 2.208 -5.465 15.184 1.00 37.75 171 PHE A C 1
ATOM 1344 O O . PHE A 1 171 ? 1.355 -5.022 15.949 1.00 37.75 171 PHE A O 1
ATOM 1351 N N . GLY A 1 172 ? 3.029 -4.667 14.495 1.00 37.53 172 GLY A N 1
ATOM 1352 C CA . GLY A 1 172 ? 3.014 -3.212 14.602 1.00 37.53 172 GLY A CA 1
ATOM 1353 C C . GLY A 1 172 ? 1.843 -2.569 13.857 1.00 37.53 172 GLY A C 1
ATOM 1354 O O . GLY A 1 172 ? 1.726 -2.733 12.650 1.00 37.53 172 GLY A O 1
ATOM 1355 N N . TYR A 1 173 ? 1.060 -1.772 14.591 1.00 39.41 173 TYR A N 1
ATOM 1356 C CA . TYR A 1 173 ? 0.065 -0.807 14.098 1.00 39.41 173 TYR A CA 1
ATOM 1357 C C . TYR A 1 173 ? -1.085 -1.382 13.244 1.00 39.41 173 TYR A C 1
ATOM 1359 O O . TYR A 1 173 ? -1.075 -1.267 12.024 1.00 39.41 173 TYR A O 1
ATOM 1367 N N . GLY A 1 174 ? -2.129 -1.898 13.909 1.00 42.19 174 GLY A N 1
ATOM 1368 C CA . GLY A 1 174 ? -3.421 -2.206 13.267 1.00 42.19 174 GLY A CA 1
ATOM 1369 C C . GLY A 1 174 ? -4.053 -3.548 13.654 1.00 42.19 174 GLY A C 1
ATOM 1370 O O . GLY A 1 174 ? -4.597 -4.226 12.792 1.00 42.19 174 GLY A O 1
ATOM 1371 N N . THR A 1 175 ? -3.941 -3.977 14.916 1.00 43.75 175 THR A N 1
ATOM 1372 C CA . THR A 1 175 ? -4.501 -5.260 15.394 1.00 43.75 175 THR A CA 1
ATOM 1373 C C . THR A 1 175 ? -5.971 -5.191 15.820 1.00 43.75 175 THR A C 1
ATOM 1375 O O . THR A 1 175 ? -6.611 -6.231 15.928 1.00 43.75 175 THR A O 1
ATOM 1378 N N . ASP A 1 176 ? -6.519 -3.993 16.034 1.00 56.94 176 ASP A N 1
ATOM 1379 C CA . ASP A 1 176 ? -7.957 -3.766 16.207 1.00 56.94 176 ASP A CA 1
ATOM 1380 C C . ASP A 1 176 ? -8.576 -3.467 14.825 1.00 56.94 176 ASP A C 1
ATOM 1382 O O . ASP A 1 176 ? -8.177 -2.472 14.210 1.00 56.94 176 ASP A O 1
ATOM 1386 N N . PRO A 1 177 ? -9.527 -4.280 14.317 1.00 59.34 177 PRO A N 1
ATOM 1387 C CA . PRO A 1 177 ? -10.145 -4.066 13.005 1.00 59.34 177 PRO A CA 1
ATOM 1388 C C . PRO A 1 177 ? -10.933 -2.751 12.911 1.00 59.34 177 PRO A C 1
ATOM 1390 O O . PRO A 1 177 ? -11.225 -2.299 11.809 1.00 59.34 177 PRO A O 1
ATOM 1393 N N . ASN A 1 178 ? -11.245 -2.114 14.043 1.00 68.00 178 ASN A N 1
ATOM 1394 C CA . ASN A 1 178 ? -11.946 -0.836 14.093 1.00 68.00 178 ASN A CA 1
ATOM 1395 C C . ASN A 1 178 ? -11.002 0.378 13.950 1.00 68.00 178 ASN A C 1
ATOM 1397 O O . ASN A 1 178 ? -11.483 1.509 13.842 1.00 68.00 178 ASN A O 1
ATOM 1401 N N . ILE A 1 179 ? -9.674 0.178 13.928 1.00 79.06 179 ILE A N 1
ATOM 1402 C CA . ILE A 1 179 ? -8.682 1.222 13.619 1.00 79.06 179 ILE A CA 1
ATOM 1403 C C . ILE A 1 179 ? -8.625 1.399 12.099 1.00 79.06 179 ILE A C 1
ATOM 1405 O O . ILE A 1 179 ? -7.962 0.643 11.392 1.00 79.06 179 ILE A O 1
ATOM 1409 N N . LEU A 1 180 ? -9.330 2.416 11.599 1.00 82.00 180 LEU A N 1
ATOM 1410 C CA . LEU A 1 180 ? -9.518 2.655 10.163 1.00 82.00 180 LEU A CA 1
ATOM 1411 C C . LEU A 1 180 ? -8.907 3.973 9.690 1.00 82.00 180 LEU A C 1
ATOM 1413 O O . LEU A 1 180 ? -8.641 4.123 8.497 1.00 82.00 180 LEU A O 1
ATOM 1417 N N . THR A 1 181 ? -8.668 4.919 10.604 1.00 84.50 181 THR A N 1
ATOM 1418 C CA . THR A 1 181 ? -8.097 6.231 10.280 1.00 84.50 181 THR A CA 1
ATOM 1419 C C . THR A 1 181 ? -6.760 6.502 10.966 1.00 84.50 181 THR A C 1
ATOM 1421 O O . THR A 1 181 ? -6.405 5.908 11.987 1.00 84.50 181 THR A O 1
ATOM 1424 N N . THR A 1 182 ? -6.004 7.453 10.420 1.00 81.81 182 THR A N 1
ATOM 1425 C CA . THR A 1 182 ? -4.750 7.936 11.021 1.00 81.81 182 THR A CA 1
ATOM 1426 C C . THR A 1 182 ? -4.978 8.507 12.429 1.00 81.81 182 THR A C 1
ATOM 1428 O O . THR A 1 182 ? -4.146 8.314 13.320 1.00 81.81 182 THR A O 1
ATOM 1431 N N . ASP A 1 183 ? -6.135 9.134 12.679 1.00 85.62 183 ASP A N 1
ATOM 1432 C CA . ASP A 1 183 ? -6.538 9.551 14.026 1.00 85.62 183 ASP A CA 1
ATOM 1433 C C . ASP A 1 183 ? -6.731 8.365 14.974 1.00 85.62 183 ASP A C 1
ATOM 1435 O O . ASP A 1 183 ? -6.300 8.450 16.123 1.00 85.62 183 ASP A O 1
ATOM 1439 N N . ASP A 1 184 ? -7.349 7.266 14.528 1.00 85.00 184 ASP A N 1
ATOM 1440 C CA . ASP A 1 184 ? -7.567 6.084 15.371 1.00 85.00 184 ASP A CA 1
ATOM 1441 C C . ASP A 1 184 ? -6.236 5.552 15.916 1.00 85.00 184 ASP A C 1
ATOM 1443 O O . ASP A 1 184 ? -6.111 5.308 17.116 1.00 85.00 184 ASP A O 1
ATOM 1447 N N . VAL A 1 185 ? -5.196 5.490 15.075 1.00 78.75 185 VAL A N 1
ATOM 1448 C CA . VAL A 1 185 ? -3.830 5.120 15.490 1.00 78.75 185 VAL A CA 1
ATOM 1449 C C . VAL A 1 185 ? -3.271 6.103 16.526 1.00 78.75 185 VAL A C 1
ATOM 1451 O O . VAL A 1 185 ? -2.648 5.689 17.506 1.00 78.75 185 VAL A O 1
ATOM 1454 N N . ILE A 1 186 ? -3.483 7.409 16.338 1.00 77.75 186 ILE A N 1
ATOM 1455 C CA . ILE A 1 186 ? -3.005 8.458 17.255 1.00 77.75 186 ILE A CA 1
ATOM 1456 C C . ILE A 1 186 ? -3.762 8.432 18.594 1.00 77.75 186 ILE A C 1
ATOM 1458 O O . ILE A 1 186 ? -3.167 8.736 19.633 1.00 77.75 186 ILE A O 1
ATOM 1462 N N . ARG A 1 187 ? -5.052 8.077 18.595 1.00 83.38 187 ARG A N 1
ATOM 1463 C CA . ARG A 1 187 ? -5.900 7.992 19.795 1.00 83.38 187 ARG A CA 1
ATOM 1464 C C . ARG A 1 187 ? -5.674 6.693 20.564 1.00 83.38 187 ARG A C 1
ATOM 1466 O O . ARG A 1 187 ? -5.442 6.767 21.771 1.00 83.38 187 ARG A O 1
ATOM 1473 N N . ALA A 1 188 ? -5.592 5.550 19.883 1.00 78.12 188 ALA A N 1
ATOM 1474 C CA . ALA A 1 188 ? -5.259 4.259 20.488 1.00 78.12 188 ALA A CA 1
ATOM 1475 C C . ALA A 1 188 ? -3.902 4.308 21.218 1.00 78.12 188 ALA A C 1
ATOM 1477 O O . ALA A 1 188 ? -3.810 3.924 22.383 1.00 78.12 188 ALA A O 1
ATOM 1478 N N . LYS A 1 189 ? -2.873 4.919 20.604 1.00 75.62 189 LYS A N 1
ATOM 1479 C CA . LYS A 1 189 ? -1.557 5.177 21.236 1.00 75.62 189 LYS A CA 1
ATOM 1480 C C . LYS A 1 189 ? -1.611 6.025 22.516 1.00 75.62 189 LYS A C 1
ATOM 1482 O O . LYS A 1 189 ? -0.635 6.053 23.260 1.00 75.62 189 LYS A O 1
ATOM 1487 N N . LYS A 1 190 ? -2.715 6.734 22.765 1.00 75.81 190 LYS A N 1
ATOM 1488 C CA . LYS A 1 190 ? -2.947 7.589 23.943 1.00 75.81 190 LYS A CA 1
ATOM 1489 C C . LYS A 1 190 ? -3.956 6.983 24.931 1.00 75.81 190 LYS A C 1
ATOM 1491 O O . LYS A 1 190 ? -4.333 7.665 25.878 1.00 75.81 190 LYS A O 1
ATOM 1496 N N . GLY A 1 191 ? -4.424 5.751 24.706 1.00 73.50 191 GLY A N 1
ATOM 1497 C CA . GLY A 1 191 ? -5.502 5.141 25.497 1.00 73.50 191 GLY A CA 1
ATOM 1498 C C . GLY A 1 191 ? -6.855 5.849 25.341 1.00 73.50 191 GLY A C 1
ATOM 1499 O O . GLY A 1 191 ? -7.702 5.767 26.227 1.00 73.50 191 GLY A O 1
ATOM 1500 N N . LEU A 1 192 ? -7.049 6.588 24.244 1.00 74.12 192 LEU A N 1
ATOM 1501 C CA . LEU A 1 192 ? -8.288 7.296 23.928 1.00 74.12 192 LEU A CA 1
ATOM 1502 C C . LEU A 1 192 ? -9.161 6.447 22.986 1.00 74.12 192 LEU A C 1
ATOM 1504 O O . LEU A 1 192 ? -8.613 5.711 22.165 1.00 74.12 192 LEU A O 1
ATOM 1508 N N . PRO A 1 193 ? -10.501 6.578 23.044 1.00 81.00 193 PRO A N 1
ATOM 1509 C CA . PRO A 1 193 ? -11.397 5.879 22.124 1.00 81.00 193 PRO A CA 1
ATOM 1510 C C . PRO A 1 193 ? -11.169 6.299 20.664 1.00 81.00 193 PRO A C 1
ATOM 1512 O O . PRO A 1 193 ? -10.634 7.378 20.391 1.00 81.00 193 PRO A O 1
ATOM 1515 N N . LEU A 1 194 ? -11.641 5.471 19.730 1.00 86.19 194 LEU A N 1
ATOM 1516 C CA . LEU A 1 194 ? -11.590 5.709 18.281 1.00 86.19 194 LEU A CA 1
ATOM 1517 C C . LEU A 1 194 ? -12.192 7.069 17.891 1.00 86.19 194 LEU A C 1
ATOM 1519 O O . LEU A 1 194 ? -13.031 7.636 18.601 1.00 86.19 194 LEU A O 1
ATOM 1523 N N . GLN A 1 195 ? -11.731 7.641 16.783 1.00 90.12 195 GLN A N 1
ATOM 1524 C CA . GLN A 1 195 ? -12.184 8.945 16.311 1.00 90.12 195 GLN A CA 1
ATOM 1525 C C . GLN A 1 195 ? -13.633 8.868 15.813 1.00 90.12 195 GLN A C 1
ATOM 1527 O O . GLN A 1 195 ? -14.011 7.970 15.061 1.00 90.12 195 GLN A O 1
ATOM 1532 N N . ARG A 1 196 ? -14.445 9.839 16.238 1.00 91.94 196 ARG A N 1
ATOM 1533 C CA . ARG A 1 196 ? -15.756 10.141 15.651 1.00 91.94 196 ARG A CA 1
ATOM 1534 C C . ARG A 1 196 ? -15.641 11.420 14.832 1.00 91.94 196 ARG A C 1
ATOM 1536 O O . ARG A 1 196 ? -14.934 12.336 15.251 1.00 91.94 196 ARG A O 1
ATOM 1543 N N . TYR A 1 197 ? -16.327 11.471 13.705 1.00 93.94 197 TYR A N 1
ATOM 1544 C CA . TYR A 1 197 ? -16.315 12.583 12.762 1.00 93.94 197 TYR A CA 1
ATOM 1545 C C . TYR A 1 197 ? -17.713 13.202 12.682 1.00 93.94 197 TYR A C 1
ATOM 1547 O O . TYR A 1 197 ? -18.720 12.549 12.961 1.00 93.94 197 TYR A O 1
ATOM 1555 N N . ASP A 1 198 ? -17.793 14.474 12.311 1.00 93.31 198 ASP A N 1
ATOM 1556 C CA . ASP A 1 198 ? -19.074 15.130 12.068 1.00 93.31 198 ASP A CA 1
ATOM 1557 C C . ASP A 1 198 ? -19.651 14.693 10.722 1.00 93.31 198 ASP A C 1
ATOM 1559 O O . ASP A 1 198 ? -20.836 14.378 10.645 1.00 93.31 198 ASP A O 1
ATOM 1563 N N . ALA A 1 199 ? -18.817 14.558 9.688 1.00 92.62 199 ALA A N 1
ATOM 1564 C CA . ALA A 1 199 ? -19.233 13.949 8.429 1.00 92.62 199 ALA A CA 1
ATOM 1565 C C . ALA A 1 199 ? -18.106 13.199 7.711 1.00 92.62 199 ALA A C 1
ATOM 1567 O O . ALA A 1 199 ? -16.941 13.590 7.791 1.00 92.62 199 ALA A O 1
ATOM 1568 N N . PHE A 1 200 ? -18.479 12.175 6.941 1.00 90.69 200 PHE A N 1
ATOM 1569 C CA . PHE A 1 200 ? -17.638 11.646 5.866 1.00 90.69 200 PHE A CA 1
ATOM 1570 C C . PHE A 1 200 ? -17.969 12.368 4.550 1.00 90.69 200 PHE A C 1
ATOM 1572 O O . PHE A 1 200 ? -19.137 12.687 4.312 1.00 90.69 200 PHE A O 1
ATOM 1579 N N . VAL A 1 201 ? -16.977 12.612 3.685 1.00 90.00 201 VAL A N 1
ATOM 1580 C CA . VAL A 1 201 ? -17.184 13.237 2.364 1.00 90.00 201 VAL A CA 1
ATOM 1581 C C . VAL A 1 201 ? -16.886 12.255 1.229 1.00 90.00 201 VAL A C 1
ATOM 1583 O O . VAL A 1 201 ? -15.784 11.721 1.126 1.00 90.00 201 VAL A O 1
ATOM 1586 N N . LEU A 1 202 ? -17.865 12.057 0.345 1.00 86.75 202 LEU A N 1
ATOM 1587 C CA . LEU A 1 202 ? -17.779 11.248 -0.871 1.00 86.75 202 LEU A CA 1
ATOM 1588 C C . LEU A 1 202 ? -17.702 12.146 -2.112 1.00 86.75 202 LEU A C 1
ATOM 1590 O O . LEU A 1 202 ? -18.495 13.073 -2.266 1.00 86.75 202 LEU A O 1
ATOM 1594 N N . TYR A 1 203 ? -16.745 11.862 -2.995 1.00 85.62 203 TYR A N 1
ATOM 1595 C CA . TYR A 1 203 ? -16.399 12.668 -4.171 1.00 85.62 203 TYR A CA 1
ATOM 1596 C C . TYR A 1 203 ? -15.634 11.822 -5.203 1.00 85.62 203 TYR A C 1
ATOM 1598 O O . TYR A 1 203 ? -15.095 10.765 -4.863 1.00 85.62 203 TYR A O 1
ATOM 1606 N N . ALA A 1 204 ? -15.571 12.268 -6.463 1.00 82.94 204 ALA A N 1
ATOM 1607 C CA . ALA A 1 204 ? -14.645 11.698 -7.443 1.00 82.94 204 ALA A CA 1
ATOM 1608 C C . ALA A 1 204 ? -13.278 12.381 -7.363 1.00 82.94 204 ALA A C 1
ATOM 1610 O O . ALA A 1 204 ? -13.185 13.549 -7.005 1.00 82.94 204 ALA A O 1
ATOM 1611 N N . ASP A 1 205 ? -12.219 11.690 -7.776 1.00 80.75 205 ASP A N 1
ATOM 1612 C CA . ASP A 1 205 ? -10.833 12.181 -7.725 1.00 80.75 205 ASP A CA 1
ATOM 1613 C C . ASP A 1 205 ? -10.649 13.525 -8.458 1.00 80.75 205 ASP A C 1
ATOM 1615 O O . ASP A 1 205 ? -9.852 14.366 -8.048 1.00 80.75 205 ASP A O 1
ATOM 1619 N N . ALA A 1 206 ? -11.439 13.758 -9.513 1.00 82.81 206 ALA A N 1
ATOM 1620 C CA . ALA A 1 206 ? -11.483 15.016 -10.259 1.00 82.81 206 ALA A CA 1
ATOM 1621 C C . ALA A 1 206 ? -12.022 16.212 -9.442 1.00 82.81 206 ALA A C 1
ATOM 1623 O O . ALA A 1 206 ? -11.726 17.361 -9.769 1.00 82.81 206 ALA A O 1
ATOM 1624 N N . ASP A 1 207 ? -12.788 15.950 -8.381 1.00 85.75 207 ASP A N 1
ATOM 1625 C CA . ASP A 1 207 ? -13.461 16.953 -7.555 1.00 85.75 207 ASP A CA 1
ATOM 1626 C C . ASP A 1 207 ? -12.629 17.366 -6.322 1.00 85.75 207 ASP A C 1
ATOM 1628 O O . ASP A 1 207 ? -13.024 18.277 -5.591 1.00 85.75 207 ASP A O 1
ATOM 1632 N N . LEU A 1 208 ? -11.464 16.737 -6.091 1.00 84.56 208 LEU A N 1
ATOM 1633 C CA . LEU A 1 208 ? -10.611 16.917 -4.902 1.00 84.56 208 LEU A CA 1
ATOM 1634 C C . LEU A 1 208 ? -10.260 18.390 -4.605 1.00 84.56 208 LEU A C 1
ATOM 1636 O O . LEU A 1 208 ? -10.150 18.786 -3.444 1.00 84.56 208 LEU A O 1
ATOM 1640 N N . THR A 1 209 ? -10.136 19.232 -5.633 1.00 85.75 209 THR A N 1
ATOM 1641 C CA . THR A 1 209 ? -9.932 20.684 -5.479 1.00 85.75 209 THR A CA 1
ATOM 1642 C C . THR A 1 209 ? -11.101 21.355 -4.747 1.00 85.75 209 THR A C 1
ATOM 1644 O O . THR A 1 209 ? -10.883 22.121 -3.809 1.00 85.75 209 THR A O 1
ATOM 1647 N N . TYR A 1 210 ? -12.342 21.033 -5.126 1.00 87.25 210 TYR A N 1
ATOM 1648 C CA . TYR A 1 210 ? -13.555 21.566 -4.496 1.00 87.25 210 TYR A CA 1
ATOM 1649 C C . TYR A 1 210 ? -13.770 20.979 -3.095 1.00 87.25 210 TYR A C 1
ATOM 1651 O O . TYR A 1 210 ? -14.188 21.690 -2.183 1.00 87.25 210 TYR A O 1
ATOM 1659 N N . VAL A 1 211 ? -13.425 19.699 -2.908 1.00 89.06 211 VAL A N 1
ATOM 1660 C CA . VAL A 1 211 ? -13.412 19.028 -1.596 1.00 89.06 211 VAL A CA 1
ATOM 1661 C C . VAL A 1 211 ? -12.481 19.763 -0.635 1.00 89.06 211 VAL A C 1
ATOM 1663 O O . VAL A 1 211 ? -12.876 20.071 0.484 1.00 89.06 211 VAL A O 1
ATOM 1666 N N . THR A 1 212 ? -11.269 20.101 -1.083 1.00 85.88 212 THR A N 1
ATOM 1667 C CA . THR A 1 212 ? -10.262 20.798 -0.268 1.00 85.88 212 THR A CA 1
ATOM 1668 C C . THR A 1 212 ? -10.750 22.189 0.149 1.00 85.88 212 THR A C 1
ATOM 1670 O O . THR A 1 212 ? -10.661 22.546 1.321 1.00 85.88 212 THR A O 1
ATOM 1673 N N . GLU A 1 213 ? -11.346 22.951 -0.776 1.00 88.62 213 GLU A N 1
ATOM 1674 C CA . GLU A 1 213 ? -11.946 24.259 -0.474 1.00 88.62 213 GLU A CA 1
ATOM 1675 C C . GLU A 1 213 ? -13.112 24.151 0.531 1.00 88.62 213 GLU A C 1
ATOM 1677 O O . GLU A 1 213 ? -13.268 25.009 1.404 1.00 88.62 213 GLU A O 1
ATOM 1682 N N . MET A 1 214 ? -13.921 23.091 0.433 1.00 90.00 214 MET A N 1
ATOM 1683 C CA . MET A 1 214 ? -15.007 22.812 1.375 1.00 90.00 214 MET A CA 1
ATOM 1684 C C . MET A 1 214 ? -14.479 22.436 2.768 1.00 90.00 214 MET A C 1
ATOM 1686 O O . MET A 1 214 ? -15.010 22.932 3.760 1.00 90.00 214 MET A O 1
ATOM 1690 N N . LEU A 1 215 ? -13.431 21.608 2.849 1.00 88.81 215 LEU A N 1
ATOM 1691 C CA . LEU A 1 215 ? -12.782 21.222 4.107 1.00 88.81 215 LEU A CA 1
ATOM 1692 C C . LEU A 1 215 ? -12.266 22.454 4.855 1.00 88.81 215 LEU A C 1
ATOM 1694 O O . LEU A 1 215 ? -12.709 22.698 5.973 1.00 88.81 215 LEU A O 1
ATOM 1698 N N . THR A 1 216 ? -11.455 23.299 4.211 1.00 86.69 216 THR A N 1
ATOM 1699 C CA . THR A 1 216 ? -10.982 24.572 4.791 1.00 86.69 216 THR A CA 1
ATOM 1700 C C . THR A 1 216 ? -12.132 25.431 5.332 1.00 86.69 216 THR A C 1
ATOM 1702 O O . THR A 1 216 ? -12.043 25.990 6.420 1.00 86.69 216 THR A O 1
ATOM 1705 N N . LYS A 1 217 ? -13.267 25.511 4.626 1.00 88.06 217 LYS A N 1
ATOM 1706 C CA . LYS A 1 217 ? -14.419 26.322 5.064 1.00 88.06 217 LYS A CA 1
ATOM 1707 C C . LYS A 1 217 ? -15.199 25.753 6.256 1.00 88.06 217 LYS A C 1
ATOM 1709 O O . LYS A 1 217 ? -15.899 26.522 6.914 1.00 88.06 217 LYS A O 1
ATOM 1714 N N . LEU A 1 218 ? -15.120 24.446 6.512 1.00 88.12 218 LEU A N 1
ATOM 1715 C CA . LEU A 1 218 ? -15.890 23.753 7.556 1.00 88.12 218 LEU A CA 1
ATOM 1716 C C . LEU A 1 218 ? -15.044 23.357 8.775 1.00 88.12 218 LEU A C 1
ATOM 1718 O O . LEU A 1 218 ? -15.563 23.353 9.892 1.00 88.12 218 LEU A O 1
ATOM 1722 N N . GLU A 1 219 ? -13.762 23.049 8.567 1.00 89.19 219 GLU A N 1
ATOM 1723 C CA . GLU A 1 219 ? -12.814 22.665 9.617 1.00 89.19 219 GLU A CA 1
ATOM 1724 C C . GLU A 1 219 ? -12.103 23.896 10.217 1.00 89.19 219 GLU A C 1
ATOM 1726 O O . GLU A 1 219 ? -12.055 24.020 11.440 1.00 89.19 219 GLU A O 1
ATOM 1731 N N . ASP A 1 220 ? -11.628 24.852 9.400 1.00 83.00 220 ASP A N 1
ATOM 1732 C CA . ASP A 1 220 ? -10.877 26.024 9.901 1.00 83.00 220 ASP A CA 1
ATOM 1733 C C . ASP A 1 220 ? -11.780 27.161 10.430 1.00 83.00 220 ASP A C 1
ATOM 1735 O O . ASP A 1 220 ? -11.303 28.065 11.124 1.00 83.00 220 ASP A O 1
ATOM 1739 N N . ASN A 1 221 ? -13.087 27.155 10.125 1.00 79.25 221 ASN A N 1
ATOM 1740 C CA . ASN A 1 221 ? -14.014 28.159 10.659 1.00 79.25 221 ASN A CA 1
ATOM 1741 C C . ASN A 1 221 ? -14.452 27.798 12.089 1.00 79.25 221 ASN A C 1
ATOM 1743 O O . ASN A 1 221 ? -15.230 26.866 12.303 1.00 79.25 221 ASN A O 1
ATOM 1747 N N . THR A 1 222 ? -14.022 28.610 13.056 1.00 76.38 222 THR A N 1
ATOM 1748 C CA . THR A 1 222 ? -14.317 28.471 14.490 1.00 76.38 222 THR A CA 1
ATOM 1749 C C . THR A 1 222 ? -15.801 28.573 14.862 1.00 76.38 222 THR A C 1
ATOM 1751 O O . THR A 1 222 ? -16.162 28.159 15.961 1.00 76.38 222 THR A O 1
ATOM 1754 N N . GLU A 1 223 ? -16.667 29.084 13.980 1.00 78.69 223 GLU A N 1
ATOM 1755 C CA . GLU A 1 223 ? -18.128 29.079 14.167 1.00 78.69 223 GLU A CA 1
ATOM 1756 C C . GLU A 1 223 ? -18.749 27.686 13.973 1.00 78.69 223 GLU A C 1
ATOM 1758 O O . GLU A 1 223 ? -19.779 27.384 14.577 1.00 78.69 223 GLU A O 1
ATOM 1763 N N . TYR A 1 224 ? -18.131 26.842 13.137 1.00 76.62 224 TYR A N 1
ATOM 1764 C CA . TYR A 1 224 ? -18.641 25.516 12.776 1.00 76.62 224 TYR A CA 1
ATOM 1765 C C . TYR A 1 224 ? -17.796 24.391 13.379 1.00 76.62 224 TYR A C 1
ATOM 1767 O O . TYR A 1 224 ? -18.363 23.469 13.963 1.00 76.62 224 TYR A O 1
ATOM 1775 N N . ASN A 1 225 ? -16.462 24.482 13.274 1.00 82.62 225 ASN A N 1
ATOM 1776 C CA . ASN A 1 225 ? -15.491 23.562 13.877 1.00 82.62 225 ASN A CA 1
ATOM 1777 C C . ASN A 1 225 ? -15.853 22.075 13.646 1.00 82.62 225 ASN A C 1
ATOM 1779 O O . ASN A 1 225 ? -15.862 21.269 14.581 1.00 82.62 225 ASN A O 1
ATOM 1783 N N . PHE A 1 226 ? -16.206 21.719 12.405 1.00 91.19 226 PHE A N 1
ATOM 1784 C CA . PHE A 1 226 ? -16.473 20.328 12.034 1.00 91.19 226 PHE A CA 1
ATOM 1785 C C . PHE A 1 226 ? -15.156 19.552 11.990 1.00 91.19 226 PHE A C 1
ATOM 1787 O O . PHE A 1 226 ? -14.138 20.076 11.547 1.00 91.19 226 PHE A O 1
ATOM 1794 N N . LYS A 1 227 ? -15.185 18.272 12.364 1.00 91.44 227 LYS A N 1
ATOM 1795 C CA . LYS A 1 227 ? -14.123 17.322 12.023 1.00 91.44 227 LYS A CA 1
ATOM 1796 C C . LYS A 1 227 ? -14.604 16.397 10.908 1.00 91.44 227 LYS A C 1
ATOM 1798 O O . LYS A 1 227 ? -15.459 15.542 11.145 1.00 91.44 227 LYS A O 1
ATOM 1803 N N . LEU A 1 228 ? -14.071 16.568 9.700 1.00 92.88 228 LEU A N 1
ATOM 1804 C CA . LEU A 1 228 ? -14.466 15.796 8.521 1.00 92.88 228 LEU A CA 1
ATOM 1805 C C . LEU A 1 228 ? -13.545 14.587 8.310 1.00 92.88 228 LEU A C 1
ATOM 1807 O O . LEU A 1 228 ? -12.424 14.543 8.815 1.00 92.88 228 LEU A O 1
ATOM 1811 N N . CYS A 1 229 ? -14.033 13.597 7.564 1.00 90.94 229 CYS A N 1
ATOM 1812 C CA . CYS A 1 229 ? -13.262 12.431 7.145 1.00 90.94 229 CYS A CA 1
ATOM 1813 C C . CYS A 1 229 ? -13.311 12.285 5.620 1.00 90.94 229 CYS A C 1
ATOM 1815 O O . CYS A 1 229 ? -14.401 12.259 5.042 1.00 90.94 229 CYS A O 1
ATOM 1817 N N . ILE A 1 230 ? -12.150 12.165 4.972 1.00 88.06 230 ILE A N 1
ATOM 1818 C CA . ILE A 1 230 ? -12.033 11.947 3.524 1.00 88.06 230 ILE A CA 1
ATOM 1819 C C . ILE A 1 230 ? -11.109 10.774 3.182 1.00 88.06 230 ILE A C 1
ATOM 1821 O O . ILE A 1 230 ? -10.133 10.492 3.884 1.00 88.06 230 ILE A O 1
ATOM 1825 N N . LYS A 1 231 ? -11.408 10.094 2.067 1.00 78.44 231 LYS A N 1
ATOM 1826 C CA . LYS A 1 231 ? -10.733 8.847 1.667 1.00 78.44 231 LYS A CA 1
ATOM 1827 C C . LYS A 1 231 ? -9.227 8.993 1.408 1.00 78.44 231 LYS A C 1
ATOM 1829 O O . LYS A 1 231 ? -8.497 8.038 1.642 1.00 78.44 231 LYS A O 1
ATOM 1834 N N . ASP A 1 232 ? -8.774 10.170 0.968 1.00 76.81 232 ASP A N 1
ATOM 1835 C CA . ASP A 1 232 ? -7.384 10.403 0.537 1.00 76.81 232 ASP A CA 1
ATOM 1836 C C . ASP A 1 232 ? -6.493 11.043 1.625 1.00 76.81 232 ASP A C 1
ATOM 1838 O O . ASP A 1 232 ? -5.295 11.219 1.410 1.00 76.81 232 ASP A O 1
ATOM 1842 N N . ARG A 1 233 ? -7.065 11.403 2.786 1.00 82.00 233 ARG A N 1
ATOM 1843 C CA . ARG A 1 233 ? -6.356 12.024 3.928 1.00 82.00 233 ARG A CA 1
ATOM 1844 C C . ARG A 1 233 ? -6.401 11.160 5.181 1.00 82.00 233 ARG A C 1
ATOM 1846 O O . ARG A 1 233 ? -5.387 10.993 5.854 1.00 82.00 233 ARG A O 1
ATOM 1853 N N . ASP A 1 234 ? -7.594 10.681 5.525 1.00 83.56 234 ASP A N 1
ATOM 1854 C CA . ASP A 1 234 ? -7.875 10.206 6.878 1.00 83.56 234 ASP A CA 1
ATOM 1855 C C . ASP A 1 234 ? -7.841 8.681 6.979 1.00 83.56 234 ASP A C 1
ATOM 1857 O O . ASP A 1 234 ? -7.356 8.162 7.985 1.00 83.56 234 ASP A O 1
ATOM 1861 N N . LEU A 1 235 ? -8.305 7.966 5.946 1.00 80.38 235 LEU A N 1
ATOM 1862 C CA . LEU A 1 235 ? -8.276 6.501 5.895 1.00 80.38 235 LEU A CA 1
ATOM 1863 C C . LEU A 1 235 ? -6.842 5.962 5.867 1.00 80.38 235 LEU A C 1
ATOM 1865 O O . LEU A 1 235 ? -5.976 6.469 5.154 1.00 80.38 235 LEU A O 1
ATOM 1869 N N . LEU A 1 236 ? -6.605 4.877 6.600 1.00 72.38 236 LEU A N 1
ATOM 1870 C CA . LEU A 1 236 ? -5.330 4.172 6.569 1.00 72.38 236 LEU A CA 1
ATOM 1871 C C . LEU A 1 236 ? -5.146 3.438 5.238 1.00 72.38 236 LEU A C 1
ATOM 1873 O O . LEU A 1 236 ? -6.008 2.688 4.771 1.00 72.38 236 LEU A O 1
ATOM 1877 N N . ALA A 1 237 ? -3.969 3.607 4.643 1.00 57.44 237 ALA A N 1
ATOM 1878 C CA . ALA A 1 237 ? -3.599 2.857 3.461 1.00 57.44 237 ALA A CA 1
ATOM 1879 C C . ALA A 1 237 ? -3.551 1.352 3.743 1.00 57.44 237 ALA A C 1
ATOM 1881 O O . ALA A 1 237 ? -2.996 0.901 4.744 1.00 57.44 237 ALA A O 1
ATOM 1882 N N . GLY A 1 238 ? -4.094 0.564 2.817 1.00 53.84 238 GLY A N 1
ATOM 1883 C CA . GLY A 1 238 ? -4.081 -0.887 2.945 1.00 53.84 238 GLY A CA 1
ATOM 1884 C C . GLY A 1 238 ? -5.089 -1.452 3.948 1.00 53.84 238 GLY A C 1
ATOM 1885 O O . GLY A 1 238 ? -5.014 -2.651 4.221 1.00 53.84 238 GLY A O 1
ATOM 1886 N N . VAL A 1 239 ? -6.043 -0.639 4.428 1.00 52.16 239 VAL A N 1
ATOM 1887 C CA . VAL A 1 239 ? -7.328 -1.120 4.957 1.00 52.16 239 VAL A CA 1
ATOM 1888 C C . VAL A 1 239 ? -7.932 -2.068 3.921 1.00 52.16 239 VAL A C 1
ATOM 1890 O O . VAL A 1 239 ? -8.379 -1.658 2.845 1.00 52.16 239 VAL A O 1
ATOM 1893 N N . ALA A 1 240 ? -7.901 -3.363 4.240 1.00 41.69 240 ALA A N 1
ATOM 1894 C CA . ALA A 1 240 ? -8.760 -4.336 3.588 1.00 41.69 240 ALA A CA 1
ATOM 1895 C C . ALA A 1 240 ? -10.212 -3.859 3.752 1.00 41.69 240 ALA A C 1
ATOM 1897 O O . ALA A 1 240 ? -10.540 -3.207 4.740 1.00 41.69 240 ALA A O 1
ATOM 1898 N N . PHE A 1 241 ? -11.085 -4.166 2.793 1.00 54.22 241 PHE A N 1
ATOM 1899 C CA . PHE A 1 241 ? -12.476 -3.693 2.818 1.00 54.22 241 PHE A CA 1
ATOM 1900 C C . PHE A 1 241 ? -12.639 -2.169 2.714 1.00 54.22 241 PHE A C 1
ATOM 1902 O O . PHE A 1 241 ? -13.424 -1.582 3.456 1.00 54.22 241 PHE A O 1
ATOM 1909 N N . LYS A 1 242 ? -12.009 -1.534 1.708 1.00 57.19 242 LYS A N 1
ATOM 1910 C CA . LYS A 1 242 ? -12.307 -0.142 1.281 1.00 57.19 242 LYS A CA 1
ATOM 1911 C C . LYS A 1 242 ? -13.808 0.204 1.221 1.00 57.19 242 LYS A C 1
ATOM 1913 O O . LYS A 1 242 ? -14.150 1.378 1.279 1.00 57.19 242 LYS A O 1
ATOM 1918 N N . HIS A 1 243 ? -14.674 -0.798 1.070 1.00 62.66 243 HIS A N 1
ATOM 1919 C CA . HIS A 1 243 ? -16.127 -0.675 1.099 1.00 62.66 243 HIS A CA 1
ATOM 1920 C C . HIS A 1 243 ? -16.727 -1.012 2.479 1.00 62.66 243 HIS A C 1
ATOM 1922 O O . HIS A 1 243 ? -17.277 -0.115 3.103 1.00 62.66 243 HIS A O 1
ATOM 1928 N N . VAL A 1 244 ? -16.577 -2.238 3.010 1.00 62.47 244 VAL A N 1
ATOM 1929 C CA . VAL A 1 244 ? -17.227 -2.640 4.286 1.00 62.47 244 VAL A CA 1
ATOM 1930 C C . VAL A 1 244 ? -16.726 -1.832 5.489 1.00 62.47 244 VAL A C 1
ATOM 1932 O O . VAL A 1 244 ? -17.532 -1.316 6.258 1.00 62.47 244 VAL A O 1
ATOM 1935 N N . ALA A 1 245 ? -15.409 -1.655 5.632 1.00 66.38 245 ALA A N 1
ATOM 1936 C CA . ALA A 1 245 ? -14.846 -0.875 6.734 1.00 66.38 245 ALA A CA 1
ATOM 1937 C C . ALA A 1 245 ? -15.225 0.613 6.624 1.00 66.38 245 ALA A C 1
ATOM 1939 O O . ALA A 1 245 ? -15.457 1.284 7.626 1.00 66.38 245 ALA A O 1
ATOM 1940 N N . LEU A 1 246 ? -15.347 1.129 5.398 1.00 75.88 246 LEU A N 1
ATOM 1941 C CA . LEU A 1 246 ? -15.810 2.492 5.154 1.00 75.88 246 LEU A CA 1
ATOM 1942 C C . LEU A 1 246 ? -17.308 2.657 5.466 1.00 75.88 246 LEU A C 1
ATOM 1944 O O . LEU A 1 246 ? -17.683 3.652 6.079 1.00 75.88 246 LEU A O 1
ATOM 1948 N N . THR A 1 247 ? -18.149 1.676 5.137 1.00 76.81 247 THR A N 1
ATOM 1949 C CA 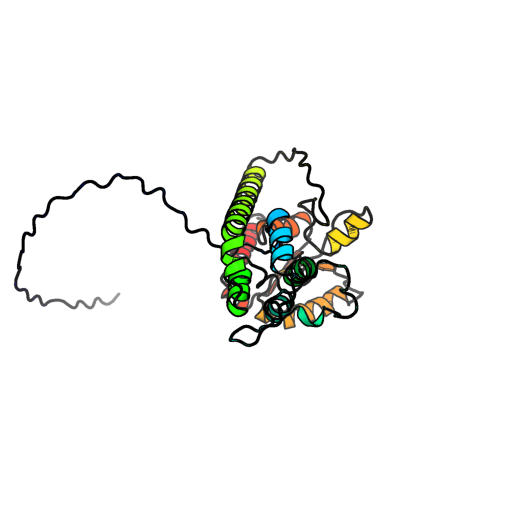. THR A 1 247 ? -19.547 1.622 5.593 1.00 76.81 247 THR A CA 1
ATOM 1950 C C . THR A 1 247 ? -19.622 1.666 7.121 1.00 76.81 247 THR A C 1
ATOM 1952 O O . THR A 1 247 ? -20.275 2.560 7.652 1.00 76.81 247 THR A O 1
ATOM 1955 N N . GLN A 1 248 ? -18.863 0.822 7.832 1.00 77.88 248 GLN A N 1
ATOM 1956 C CA . GLN A 1 248 ? -18.818 0.836 9.301 1.00 77.88 248 GLN A CA 1
ATOM 1957 C C . GLN A 1 248 ? -18.347 2.196 9.860 1.00 77.88 248 GLN A C 1
ATOM 1959 O O . GLN A 1 248 ? -18.949 2.738 10.787 1.00 77.88 248 GLN A O 1
ATOM 1964 N N . LEU A 1 249 ? -17.300 2.799 9.280 1.00 85.00 249 LEU A N 1
ATOM 1965 C CA . LEU A 1 249 ? -16.816 4.135 9.654 1.00 85.00 249 LEU A CA 1
ATOM 1966 C C . LEU A 1 249 ? -17.896 5.217 9.483 1.00 85.00 249 LEU A C 1
ATOM 1968 O O . LEU A 1 249 ? -18.006 6.114 10.324 1.00 85.00 249 LEU A O 1
ATOM 1972 N N . ILE A 1 250 ? -18.675 5.149 8.403 1.00 86.25 250 ILE A N 1
ATOM 1973 C CA . ILE A 1 250 ? -19.762 6.091 8.125 1.00 86.25 250 ILE A CA 1
ATOM 1974 C C . ILE A 1 250 ? -20.905 5.887 9.127 1.00 86.25 250 ILE A C 1
ATOM 1976 O O . ILE A 1 250 ? -21.301 6.847 9.782 1.00 86.25 250 ILE A O 1
ATOM 1980 N N . GLU A 1 251 ? -21.394 4.657 9.286 1.00 84.00 251 GLU A N 1
ATOM 1981 C CA . GLU A 1 251 ? -22.579 4.336 10.093 1.00 84.00 251 GLU A CA 1
ATOM 1982 C C . GLU A 1 251 ? -22.340 4.483 11.601 1.00 84.00 251 GLU A C 1
ATOM 1984 O O . GLU A 1 251 ? -23.143 5.090 12.309 1.00 84.00 251 GLU A O 1
ATOM 1989 N N . GLU A 1 252 ? -21.224 3.965 12.119 1.00 84.62 252 GLU A N 1
ATOM 1990 C CA . GLU A 1 252 ? -20.975 3.955 13.563 1.00 84.62 252 GLU A CA 1
ATOM 1991 C C . GLU A 1 252 ? -20.337 5.250 14.069 1.00 84.62 252 GLU A C 1
ATOM 1993 O O . GLU A 1 252 ? -20.490 5.592 15.252 1.00 84.62 252 GLU A O 1
ATOM 1998 N N . ARG A 1 253 ? -19.559 5.944 13.221 1.00 90.56 253 ARG A N 1
ATOM 1999 C CA . ARG A 1 253 ? -18.601 6.980 13.653 1.00 90.56 253 ARG A CA 1
ATOM 2000 C C . ARG A 1 253 ? -18.745 8.342 12.970 1.00 90.56 253 ARG A C 1
ATOM 2002 O O . ARG A 1 253 ? -18.124 9.281 13.473 1.00 90.56 253 ARG A O 1
ATOM 2009 N N . CYS A 1 254 ? -19.582 8.497 11.942 1.00 89.50 254 CYS A N 1
ATOM 2010 C CA . CYS A 1 254 ? -19.908 9.796 11.333 1.00 89.50 254 CYS A CA 1
ATOM 2011 C C . CYS A 1 254 ? -21.358 10.208 11.654 1.00 89.50 254 CYS A C 1
ATOM 2013 O O . CYS A 1 254 ? -22.218 9.352 11.828 1.00 89.50 254 CYS A O 1
ATOM 2015 N N . LYS A 1 255 ? -21.657 11.514 11.760 1.00 88.75 255 LYS A N 1
ATOM 2016 C CA . LYS A 1 255 ? -23.047 11.993 11.974 1.00 88.75 255 LYS A CA 1
ATOM 2017 C C . LYS A 1 255 ? -23.791 12.239 10.661 1.00 88.75 255 LYS A C 1
ATOM 2019 O O . LYS A 1 255 ? -25.008 12.099 10.609 1.00 88.75 255 LYS A O 1
ATOM 2024 N N . TYR A 1 256 ? -23.056 12.630 9.622 1.00 89.06 256 TYR A N 1
ATOM 2025 C CA . TYR A 1 256 ? -23.580 12.945 8.297 1.00 89.06 256 TYR A CA 1
ATOM 2026 C C . TYR A 1 256 ? -22.722 12.313 7.194 1.00 89.06 256 TYR A C 1
ATOM 2028 O O . TYR A 1 256 ? -21.540 12.015 7.386 1.00 89.06 256 TYR A O 1
ATOM 2036 N N . LEU A 1 257 ? -23.312 12.177 6.008 1.00 87.31 257 LEU A N 1
ATOM 2037 C CA . LEU A 1 257 ? -22.627 11.771 4.786 1.00 87.31 257 LEU A CA 1
ATOM 2038 C C . LEU A 1 257 ? -22.806 12.878 3.742 1.00 87.31 257 LEU A C 1
ATOM 2040 O O . LEU A 1 257 ? -23.919 13.135 3.287 1.00 87.31 257 LEU A O 1
ATOM 2044 N N . ILE A 1 258 ? -21.719 13.566 3.396 1.00 88.75 258 ILE A N 1
ATOM 2045 C CA . ILE A 1 258 ? -21.714 14.644 2.401 1.00 88.75 258 ILE A CA 1
ATOM 2046 C C . ILE A 1 258 ? -21.314 14.034 1.058 1.00 88.75 258 ILE A C 1
ATOM 2048 O O . ILE A 1 258 ? -20.239 13.450 0.948 1.00 88.75 258 ILE A O 1
ATOM 2052 N N . VAL A 1 259 ? -22.155 14.171 0.031 1.00 86.25 259 VAL A N 1
ATOM 2053 C CA . VAL A 1 259 ? -21.897 13.606 -1.304 1.00 86.25 259 VAL A CA 1
ATOM 2054 C C . VAL A 1 259 ? -21.789 14.725 -2.335 1.00 86.25 259 VAL A C 1
ATOM 2056 O O . VAL A 1 259 ? -22.736 15.480 -2.554 1.00 86.25 259 VAL A O 1
ATOM 2059 N N . ILE A 1 260 ? -20.632 14.823 -2.986 1.00 85.88 260 ILE A N 1
ATOM 2060 C CA . ILE A 1 260 ? -20.349 15.800 -4.039 1.00 85.88 260 ILE A CA 1
ATOM 2061 C C . ILE A 1 260 ? -20.739 15.176 -5.386 1.00 85.88 260 ILE A C 1
ATOM 2063 O O . ILE A 1 260 ? -19.986 14.438 -6.017 1.00 85.88 260 ILE A O 1
ATOM 2067 N N . LEU A 1 261 ? -21.984 15.438 -5.794 1.00 82.75 261 LEU A N 1
ATOM 2068 C CA . LEU A 1 261 ? -22.603 14.866 -6.991 1.00 82.75 261 LEU A CA 1
ATOM 2069 C C . LEU A 1 261 ? -22.204 15.637 -8.260 1.00 82.75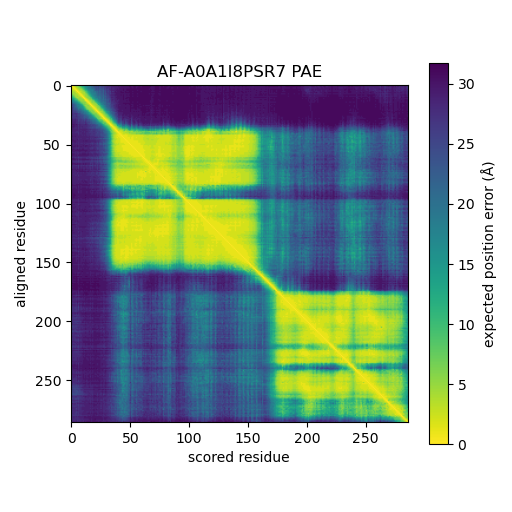 261 LEU A C 1
ATOM 2071 O O . LEU A 1 261 ? -22.876 16.581 -8.673 1.00 82.75 261 LEU A O 1
ATOM 2075 N N . THR A 1 262 ? -21.119 15.205 -8.901 1.00 84.50 262 THR A N 1
ATOM 2076 C CA . THR A 1 262 ? -20.673 15.701 -10.214 1.00 84.50 262 THR A CA 1
ATOM 2077 C C . THR A 1 262 ? -20.882 14.664 -11.321 1.00 84.50 262 THR A C 1
ATOM 2079 O O . THR A 1 262 ? -21.112 13.480 -11.065 1.00 84.50 262 THR A O 1
ATOM 2082 N N . ASN A 1 263 ? -20.736 15.075 -12.586 1.00 83.50 263 ASN A N 1
ATOM 2083 C CA . ASN A 1 263 ? -20.699 14.124 -13.704 1.00 83.50 263 ASN A CA 1
ATOM 2084 C C . ASN A 1 263 ? -19.529 13.129 -13.578 1.00 83.50 263 ASN A C 1
ATOM 2086 O O . ASN A 1 263 ? -19.660 11.993 -14.029 1.00 83.50 263 ASN A O 1
ATOM 2090 N N . ALA A 1 264 ? -18.412 13.524 -12.953 1.00 82.62 264 ALA A N 1
ATOM 2091 C CA . ALA A 1 264 ? -17.298 12.622 -12.663 1.00 82.62 264 ALA A CA 1
ATOM 2092 C C . ALA A 1 264 ? -17.681 11.605 -11.575 1.00 82.62 264 ALA A C 1
ATOM 2094 O O . ALA A 1 264 ? -17.398 10.417 -11.728 1.00 82.62 264 ALA A O 1
ATOM 2095 N N . PHE A 1 265 ? -18.406 12.041 -10.536 1.00 81.19 265 PHE A N 1
ATOM 2096 C CA . PHE A 1 265 ? -18.947 11.155 -9.505 1.00 81.19 265 PHE A CA 1
ATOM 2097 C C . PHE A 1 265 ? -19.865 10.082 -10.092 1.00 81.19 265 PHE A C 1
ATOM 2099 O O . PHE A 1 265 ? -19.637 8.898 -9.859 1.00 81.19 265 PHE A O 1
ATOM 2106 N N . LEU A 1 266 ? -20.841 10.491 -10.909 1.00 78.31 266 LEU A N 1
ATOM 2107 C CA . LEU A 1 266 ? -21.833 9.599 -11.520 1.00 78.31 266 LEU A CA 1
ATOM 2108 C C . LEU A 1 266 ? -21.263 8.676 -12.615 1.00 78.31 266 LEU A C 1
ATOM 2110 O O . LEU A 1 266 ? -21.873 7.654 -12.916 1.00 78.31 266 LEU A O 1
ATOM 2114 N N . SER A 1 267 ? -20.120 9.024 -13.218 1.00 76.25 267 SER A N 1
ATOM 2115 C CA . SER A 1 267 ? -19.494 8.232 -14.293 1.00 76.25 267 SER A CA 1
ATOM 2116 C C . SER A 1 267 ? -18.421 7.251 -13.802 1.00 76.25 267 SER A C 1
ATOM 2118 O O . SER A 1 267 ? -17.944 6.434 -14.589 1.00 76.25 267 SER A O 1
ATOM 2120 N N . SER A 1 268 ? -18.005 7.329 -12.534 1.00 69.62 268 SER A N 1
ATOM 2121 C CA . SER A 1 268 ? -16.961 6.459 -11.985 1.00 69.62 268 SER A CA 1
ATOM 2122 C C . SER A 1 268 ? -17.523 5.098 -11.569 1.00 69.62 268 SER A C 1
ATOM 2124 O O . SER A 1 268 ? -18.417 5.010 -10.727 1.00 69.62 268 SER A O 1
ATOM 2126 N N . ALA A 1 269 ? -16.944 4.022 -12.111 1.00 63.16 269 ALA A N 1
ATOM 2127 C CA . ALA A 1 269 ? -17.287 2.654 -11.722 1.00 63.16 269 ALA A CA 1
ATOM 2128 C C . ALA A 1 269 ? -16.972 2.369 -10.240 1.00 63.16 269 ALA A C 1
ATOM 2130 O O . ALA A 1 269 ? -17.735 1.662 -9.586 1.00 63.16 269 ALA A O 1
ATOM 2131 N N . GLU A 1 270 ? -15.907 2.967 -9.693 1.00 59.03 270 GLU A N 1
ATOM 2132 C CA . GLU A 1 270 ? -15.540 2.843 -8.273 1.00 59.03 270 GLU A CA 1
ATOM 2133 C C . GLU A 1 270 ? -16.580 3.503 -7.355 1.00 59.03 270 GLU A C 1
ATOM 2135 O O . GLU A 1 270 ? -16.898 2.986 -6.284 1.00 59.03 270 GLU A O 1
ATOM 2140 N N . ASN A 1 271 ? -17.179 4.612 -7.804 1.00 65.81 271 ASN A N 1
ATOM 2141 C CA . ASN A 1 271 ? -18.209 5.315 -7.040 1.00 65.81 271 ASN A CA 1
ATOM 2142 C C . ASN A 1 271 ? -19.581 4.641 -7.105 1.00 65.81 271 ASN A C 1
ATOM 2144 O O . ASN A 1 271 ? -20.471 5.022 -6.344 1.00 65.81 271 ASN A O 1
ATOM 2148 N N . LYS A 1 272 ? -19.769 3.621 -7.955 1.00 67.56 272 LYS A N 1
ATOM 2149 C CA . LYS A 1 272 ? -21.041 2.898 -8.025 1.00 67.56 272 LYS A CA 1
ATOM 2150 C C . LYS A 1 272 ? -21.414 2.285 -6.672 1.00 67.56 272 LYS A C 1
ATOM 2152 O O . LYS A 1 272 ? -22.561 2.420 -6.264 1.00 67.56 272 LYS A O 1
ATOM 2157 N N . PHE A 1 273 ? -20.450 1.722 -5.934 1.00 69.06 273 PHE A N 1
ATOM 2158 C CA . PHE A 1 273 ? -20.697 1.239 -4.570 1.00 69.06 273 PHE A CA 1
ATOM 2159 C C . PHE A 1 273 ? -21.295 2.334 -3.677 1.00 69.06 273 PHE A C 1
ATOM 2161 O O . PHE A 1 273 ? -22.235 2.075 -2.936 1.00 69.06 273 PHE A O 1
ATOM 2168 N N . PHE A 1 274 ? -20.795 3.568 -3.766 1.00 68.06 274 PHE A N 1
ATOM 2169 C CA . PHE A 1 274 ? -21.312 4.678 -2.968 1.00 68.06 274 PHE A CA 1
ATOM 2170 C C . PHE A 1 274 ? -22.711 5.123 -3.402 1.00 68.06 274 PHE A C 1
ATOM 2172 O O . PHE A 1 274 ? -23.509 5.509 -2.552 1.00 68.06 274 PHE A O 1
ATOM 2179 N N . VAL A 1 275 ? -23.039 5.036 -4.694 1.00 66.25 275 VAL A N 1
ATOM 2180 C CA . VAL A 1 275 ? -24.405 5.260 -5.197 1.00 66.25 275 VAL A CA 1
ATOM 2181 C C . VAL A 1 275 ? -25.361 4.173 -4.687 1.00 66.25 275 VAL A C 1
ATOM 2183 O O . VAL A 1 275 ? -26.422 4.499 -4.162 1.00 66.25 275 VAL A O 1
ATOM 2186 N N . ASP A 1 276 ? -24.969 2.902 -4.768 1.00 67.88 276 ASP A N 1
ATOM 2187 C CA . ASP A 1 276 ? -25.774 1.770 -4.297 1.00 67.88 276 ASP A CA 1
ATOM 2188 C C . ASP A 1 276 ? -25.949 1.816 -2.751 1.00 67.88 276 ASP A C 1
ATOM 2190 O O . ASP A 1 276 ? -27.050 1.620 -2.234 1.00 67.88 276 ASP A O 1
ATOM 2194 N N . PHE A 1 277 ? -24.897 2.180 -2.003 1.00 67.31 277 PHE A N 1
ATOM 2195 C CA . PHE A 1 277 ? -24.906 2.352 -0.540 1.00 67.31 277 PHE A CA 1
ATOM 2196 C C . PHE A 1 277 ? -25.754 3.548 -0.075 1.00 67.31 277 PHE A C 1
ATOM 2198 O O . PHE A 1 277 ? -26.558 3.421 0.847 1.00 67.31 277 PHE A O 1
ATOM 2205 N N . THR A 1 278 ? -25.629 4.710 -0.727 1.00 64.75 278 THR A N 1
ATOM 2206 C CA . THR A 1 278 ? -26.452 5.891 -0.393 1.00 64.75 278 THR A CA 1
ATOM 2207 C C . THR A 1 278 ? -27.934 5.656 -0.674 1.00 64.75 278 THR A C 1
ATOM 2209 O O . THR A 1 278 ? -28.768 6.081 0.124 1.00 64.75 278 THR A O 1
ATOM 2212 N N . GLN A 1 279 ? -28.273 4.910 -1.732 1.00 64.38 279 GLN A N 1
ATOM 2213 C CA . GLN A 1 279 ? -29.647 4.460 -1.970 1.00 64.38 279 GLN A CA 1
ATOM 2214 C C . GLN A 1 279 ? -30.151 3.534 -0.852 1.00 64.38 279 GLN A C 1
ATOM 2216 O O . GLN A 1 279 ? -31.277 3.708 -0.391 1.00 64.38 279 GLN A O 1
ATOM 2221 N N . ALA A 1 280 ? -29.327 2.596 -0.370 1.00 62.81 280 ALA A N 1
ATOM 2222 C CA . ALA A 1 280 ? -29.698 1.707 0.733 1.00 62.81 280 ALA A CA 1
ATOM 2223 C C . ALA A 1 280 ? -29.983 2.477 2.041 1.00 62.81 280 ALA A C 1
ATOM 2225 O O . ALA A 1 280 ? -31.044 2.293 2.642 1.00 62.81 280 ALA A O 1
ATOM 2226 N N . LEU A 1 281 ? -29.099 3.404 2.436 1.00 63.34 281 LEU A N 1
ATOM 2227 C CA . LEU A 1 281 ? -29.298 4.273 3.609 1.00 63.34 281 LEU A CA 1
ATOM 2228 C C . LEU A 1 281 ? -30.579 5.121 3.508 1.00 63.34 281 LEU A C 1
ATOM 2230 O O . LEU A 1 281 ? -31.296 5.306 4.495 1.00 63.34 281 LEU A O 1
ATOM 2234 N N . GLN A 1 282 ? -30.892 5.619 2.308 1.00 58.09 282 GLN A N 1
ATOM 2235 C CA . GLN A 1 282 ? -32.078 6.440 2.059 1.00 58.09 282 GLN A CA 1
ATOM 2236 C C . GLN A 1 282 ? -33.394 5.635 2.093 1.00 58.09 282 GLN A C 1
ATOM 2238 O O . GLN A 1 282 ? -34.457 6.212 2.312 1.00 58.09 282 GLN A O 1
ATOM 2243 N N . ILE A 1 283 ? -33.339 4.309 1.922 1.00 55.75 283 ILE A N 1
ATOM 2244 C CA . ILE A 1 283 ? -34.495 3.408 2.075 1.00 55.75 283 ILE A CA 1
ATOM 2245 C C . ILE A 1 283 ? -34.716 3.028 3.551 1.00 55.75 283 ILE A C 1
ATOM 2247 O O . ILE A 1 283 ? -35.857 2.858 3.973 1.00 55.75 283 ILE A O 1
ATOM 2251 N N . GLY A 1 284 ? -33.653 2.945 4.358 1.00 48.75 284 GLY A N 1
ATOM 2252 C CA . GLY A 1 284 ? -33.723 2.576 5.781 1.00 48.75 284 GLY A CA 1
ATOM 2253 C C . GLY A 1 284 ? -34.269 3.651 6.737 1.00 48.75 284 GLY A C 1
ATOM 2254 O O . GLY A 1 284 ? -34.189 3.470 7.949 1.00 48.75 284 GLY A O 1
ATOM 2255 N N . THR A 1 285 ? -34.772 4.781 6.227 1.00 42.50 285 THR A N 1
ATOM 2256 C CA . THR A 1 285 ? -35.114 5.983 7.017 1.00 42.50 285 THR A CA 1
ATOM 2257 C C . THR A 1 285 ? -36.503 6.572 6.698 1.00 42.50 285 THR A C 1
ATOM 2259 O O . THR A 1 285 ? -36.700 7.786 6.767 1.00 42.50 285 THR A O 1
ATOM 2262 N N . SER A 1 286 ? -37.479 5.716 6.359 1.00 35.66 286 SER A N 1
ATOM 2263 C CA . SER A 1 286 ? -38.908 6.057 6.157 1.00 35.66 286 SER A CA 1
ATOM 2264 C C . SER A 1 286 ? -39.833 5.358 7.154 1.00 35.66 286 SER A C 1
ATOM 2266 O O . SER A 1 286 ? -39.583 4.166 7.429 1.00 35.66 286 SER A O 1
#

Solvent-accessible surface area (backbone atoms only — not comparable to full-atom values): 17440 Å² total; per-residue (Å²): 131,90,80,90,83,87,85,79,88,86,89,83,87,85,83,89,83,89,78,90,80,86,74,85,85,76,87,71,82,92,72,80,74,79,77,74,80,81,73,40,72,85,40,42,56,63,53,55,42,80,64,48,50,52,50,49,28,65,74,23,59,58,79,53,90,60,56,20,96,81,63,28,42,46,20,40,67,25,48,21,46,77,57,70,44,47,91,77,60,58,84,85,74,54,84,83,65,64,63,32,59,50,42,54,53,50,24,26,64,77,34,56,91,61,26,18,46,44,46,49,49,52,47,32,49,57,20,66,31,52,71,54,46,65,70,41,42,71,48,54,53,51,28,50,51,53,44,56,50,54,49,55,51,56,64,57,46,70,83,70,72,74,92,77,78,92,75,96,64,95,70,88,87,70,81,52,89,84,54,53,30,57,59,19,56,60,24,51,77,68,78,41,73,71,69,70,32,50,25,35,52,47,67,30,84,90,45,49,69,61,52,50,56,50,45,54,63,37,46,72,32,84,93,67,54,42,47,73,39,39,76,92,76,34,46,45,54,55,57,74,50,78,58,64,54,47,48,50,46,44,71,77,29,24,75,42,79,45,73,53,88,43,76,62,30,77,67,35,76,80,44,44,59,56,54,57,49,52,52,51,58,66,64,77,72,121

Radius of gyration: 26.48 Å; Cα contacts (8 Å, |Δi|>4): 284; chains: 1; bounding box: 79×71×78 Å

pLDDT: mean 72.52, std 21.99, range [27.3, 97.12]